Protein AF-A0A499RPI9-F1 (afdb_monomer)

Nearest PDB structures (foldseek):
  1h1a-assembly1_A  TM=2.898E-01  e=4.383E+00  Thermochaetoides thermophila
  2d98-assembly1_A  TM=2.505E-01  e=5.284E+00  Trichoderma reesei
  8b8e-assembly5_E  TM=1.479E-01  e=5.624E+00  Blastobotrys mokoenaii
  5gjr-assembly1_8  TM=1.994E-01  e=8.174E+00  Homo sapiens

Solvent-accessible surface area (backbone atoms only — not comparable to full-atom values): 10792 Å² total; per-residue (Å²): 114,68,66,66,52,50,56,51,50,52,55,51,51,51,54,51,50,52,51,51,54,53,53,50,48,42,49,51,18,49,50,50,48,53,52,59,55,64,77,48,91,78,56,76,52,94,56,90,78,50,59,40,40,52,46,48,65,74,66,37,67,65,41,51,78,49,75,50,78,53,93,93,43,31,33,35,33,42,36,45,42,81,92,52,51,41,68,68,52,48,59,65,55,38,50,49,55,42,72,52,31,45,38,40,31,34,39,62,48,77,40,79,92,76,73,42,78,42,77,39,37,31,44,29,41,48,51,61,75,92,46,32,68,61,29,51,50,41,50,75,58,38,46,30,41,36,34,28,29,75,37,80,92,75,73,41,78,40,74,66,28,41,35,34,30,48,82,79,36,52,72,50,69,59,76,85,78,82,74,95,76,75,85,80,80,85,82,86,132

Sequence (189 aa):
MRARRIENLEALQLKASEIAQITVKELEARHYLVWWLSSYDRNMKRGYNNETICLSTYQVNEFCFSYAITSEVEKFYLLIQPENWFLNDLTFESASIDEKGLVLNLAEVNDQLFKLYISRMQIRFNLDEIHAERLTHAKKYAKELVFIQYNPQKNQVMNVGVSINLENNTITRKSSNQTAKNKRLKGAF

pLDDT: mean 80.26, std 15.05, range [33.5, 94.88]

Secondary structure (DSSP, 8-state):
-HHHHHHHHHHHHHHHHHHHHHHHHHHHHHHHHHHHHHTS--EEE--SSSEEEEPPHHHHTTSEEEEEEETTEEEEEEE--GGGGGGGTS-EEEEEEETTEEEEEEPPEEETTTTEEE--EEEEEE--GGGHHHHHHHHHH--EEEEEEEETTTTEEEEEEEEEETTT-PEEE--SSS-TT-SSSSS--

Structure (mmCIF, N/CA/C/O backbone):
data_AF-A0A499RPI9-F1
#
_entry.id   AF-A0A499RPI9-F1
#
loop_
_atom_site.group_PDB
_atom_site.id
_atom_site.type_symbol
_atom_site.label_atom_id
_atom_site.label_alt_id
_atom_site.label_comp_id
_atom_site.label_asym_id
_atom_site.label_entity_id
_atom_site.label_seq_id
_atom_site.pdbx_PDB_ins_code
_atom_site.Cartn_x
_atom_site.Cartn_y
_atom_site.Cartn_z
_atom_site.occupancy
_atom_site.B_iso_or_equiv
_atom_site.auth_seq_id
_atom_site.auth_comp_id
_atom_site.auth_asym_id
_atom_site.auth_atom_id
_atom_site.pdbx_PDB_model_num
ATOM 1 N N . MET A 1 1 ? 31.004 14.779 -32.687 1.00 63.47 1 MET A N 1
ATOM 2 C CA . MET A 1 1 ? 29.620 14.401 -33.082 1.00 63.47 1 MET A CA 1
ATOM 3 C C . MET A 1 1 ? 29.271 12.946 -32.734 1.00 63.47 1 MET A C 1
ATOM 5 O O . MET A 1 1 ? 28.194 12.725 -32.201 1.00 63.47 1 MET A O 1
ATOM 9 N N . ARG A 1 2 ? 30.162 11.965 -32.976 1.00 74.75 2 ARG A N 1
ATOM 10 C CA . ARG A 1 2 ? 29.945 10.541 -32.631 1.00 74.75 2 ARG A CA 1
ATOM 11 C C . ARG A 1 2 ? 29.892 10.262 -31.118 1.00 74.75 2 ARG A C 1
ATOM 13 O O . ARG A 1 2 ? 28.967 9.594 -30.688 1.00 74.75 2 ARG A O 1
ATOM 20 N N . ALA A 1 3 ? 30.802 10.844 -30.330 1.00 77.62 3 ALA A N 1
ATOM 21 C CA . ALA A 1 3 ? 30.826 10.696 -28.865 1.00 77.62 3 ALA A CA 1
ATOM 22 C C . ALA A 1 3 ? 29.509 11.145 -28.201 1.00 77.62 3 ALA A C 1
ATOM 24 O O . ALA A 1 3 ? 28.853 10.354 -27.541 1.00 77.62 3 ALA A O 1
ATOM 25 N N . ARG A 1 4 ? 29.029 12.353 -28.530 1.00 79.31 4 ARG A N 1
ATOM 26 C CA . ARG A 1 4 ? 27.738 12.883 -28.049 1.00 79.31 4 ARG A CA 1
ATOM 27 C C . ARG A 1 4 ? 26.522 12.020 -28.429 1.00 79.31 4 ARG A C 1
ATOM 29 O O . ARG A 1 4 ? 25.529 12.005 -27.716 1.00 79.31 4 ARG A O 1
ATOM 36 N N . ARG A 1 5 ? 26.565 11.313 -29.569 1.00 83.12 5 ARG A N 1
ATOM 37 C CA . ARG A 1 5 ? 25.501 10.364 -29.949 1.00 83.12 5 ARG A CA 1
ATOM 38 C C . ARG A 1 5 ? 25.551 9.085 -29.113 1.00 83.12 5 ARG A C 1
ATOM 40 O O . ARG A 1 5 ? 24.493 8.569 -28.789 1.00 83.12 5 ARG A O 1
ATOM 47 N N . ILE A 1 6 ? 26.745 8.599 -28.775 1.00 88.75 6 ILE A N 1
ATOM 48 C CA . ILE A 1 6 ? 26.928 7.424 -27.911 1.00 88.75 6 ILE A CA 1
ATOM 49 C C . ILE A 1 6 ? 26.453 7.744 -26.490 1.00 88.75 6 ILE A C 1
ATOM 51 O O . ILE A 1 6 ? 25.606 7.024 -25.982 1.00 88.75 6 ILE A O 1
ATOM 55 N N . GLU A 1 7 ? 26.865 8.880 -25.921 1.00 88.00 7 GLU A N 1
ATOM 56 C CA . GLU A 1 7 ? 26.402 9.336 -24.598 1.00 88.00 7 GLU A CA 1
ATOM 57 C C . GLU A 1 7 ? 24.871 9.445 -24.524 1.00 88.00 7 GLU A C 1
ATOM 59 O O . GLU A 1 7 ? 24.247 9.006 -23.560 1.00 88.00 7 GLU A O 1
ATOM 64 N N . ASN A 1 8 ? 24.236 9.982 -25.572 1.00 90.12 8 ASN A N 1
ATOM 65 C CA . ASN A 1 8 ? 22.777 10.054 -25.638 1.00 90.12 8 ASN A CA 1
ATOM 66 C C . ASN A 1 8 ? 22.120 8.664 -25.700 1.00 90.12 8 ASN A C 1
ATOM 68 O O . ASN A 1 8 ? 21.062 8.469 -25.106 1.00 90.12 8 ASN A O 1
ATOM 72 N N . LEU A 1 9 ? 22.712 7.708 -26.423 1.00 90.06 9 LEU A N 1
ATOM 73 C CA . LEU A 1 9 ? 22.201 6.335 -26.495 1.00 90.06 9 LEU A CA 1
ATOM 74 C C . LEU A 1 9 ? 22.351 5.611 -25.153 1.00 90.06 9 LEU A C 1
ATOM 76 O O . LEU A 1 9 ? 21.411 4.949 -24.723 1.00 90.06 9 LEU A O 1
ATOM 80 N N . GLU A 1 10 ? 23.478 5.787 -24.468 1.00 90.50 10 GLU A N 1
ATOM 81 C CA . GLU A 1 10 ? 23.719 5.229 -23.133 1.00 90.50 10 GLU A CA 1
ATOM 82 C C . GLU A 1 10 ? 22.741 5.800 -22.099 1.00 90.50 10 GLU A C 1
ATOM 84 O O . GLU A 1 10 ? 22.155 5.051 -21.318 1.00 90.50 10 GLU A O 1
ATOM 89 N N . ALA A 1 11 ? 22.483 7.111 -22.136 1.00 90.19 11 ALA A N 1
ATOM 90 C CA . ALA A 1 11 ? 21.500 7.749 -21.261 1.00 90.19 11 ALA A CA 1
ATOM 91 C C . ALA A 1 11 ? 20.071 7.232 -21.510 1.00 90.19 11 ALA A C 1
ATOM 93 O O . ALA A 1 11 ? 19.318 6.994 -20.564 1.00 90.19 11 ALA A O 1
ATOM 94 N N . LEU A 1 12 ? 19.692 7.028 -22.777 1.00 88.31 12 LEU A N 1
ATOM 95 C CA . LEU A 1 12 ? 18.395 6.444 -23.131 1.00 88.31 12 LEU A CA 1
ATOM 96 C C . LEU A 1 12 ? 18.285 4.982 -22.687 1.00 88.31 12 LEU A C 1
ATOM 98 O O . LEU A 1 12 ? 17.239 4.587 -22.172 1.00 88.31 12 LEU A O 1
ATOM 102 N N . GLN A 1 13 ? 19.351 4.196 -22.845 1.00 88.94 13 GLN A N 1
ATOM 103 C CA . GLN A 1 13 ? 19.399 2.808 -22.388 1.00 88.94 13 GLN A CA 1
ATOM 104 C C . GLN A 1 13 ? 19.260 2.716 -20.867 1.00 88.94 13 GLN A C 1
ATOM 106 O O . GLN A 1 13 ? 18.488 1.893 -20.375 1.00 88.94 13 GLN A O 1
ATOM 111 N N . LEU A 1 14 ? 19.961 3.578 -20.125 1.00 88.62 14 LEU A N 1
ATOM 112 C CA . LEU A 1 14 ? 19.854 3.642 -18.670 1.00 88.62 14 LEU A CA 1
ATOM 113 C C . LEU A 1 14 ? 18.419 3.969 -18.245 1.00 88.62 14 LEU A C 1
ATOM 115 O O . LEU A 1 14 ? 17.838 3.240 -17.447 1.00 88.62 14 LEU A O 1
ATOM 119 N N . LYS A 1 15 ? 17.813 4.993 -18.856 1.00 87.56 15 LYS A N 1
ATOM 120 C CA . LYS A 1 15 ? 16.426 5.380 -18.573 1.00 87.56 15 LYS A CA 1
ATOM 121 C C . LYS A 1 15 ? 15.437 4.246 -18.861 1.00 87.56 15 LYS A C 1
ATOM 123 O O . LYS A 1 15 ? 14.533 4.006 -18.069 1.00 87.56 15 LYS A O 1
ATOM 128 N N . ALA A 1 16 ? 15.601 3.538 -19.978 1.00 84.88 16 ALA A N 1
ATOM 129 C CA . ALA A 1 16 ? 14.755 2.391 -20.309 1.00 84.88 16 ALA A CA 1
ATOM 130 C C . ALA A 1 16 ? 14.918 1.247 -19.293 1.00 84.88 16 ALA A C 1
ATOM 132 O O . ALA A 1 16 ? 13.928 0.641 -18.889 1.00 84.88 16 ALA A O 1
ATOM 133 N N . SER A 1 17 ? 16.150 0.983 -18.845 1.00 86.94 17 SER A N 1
ATOM 134 C CA . SER A 1 17 ? 16.424 -0.016 -17.808 1.00 86.94 17 SER A CA 1
ATOM 135 C C . SER A 1 17 ? 15.788 0.354 -16.467 1.00 86.94 17 SER A C 1
ATOM 137 O O . SER A 1 17 ? 15.254 -0.524 -15.795 1.00 86.94 17 SER A O 1
ATOM 139 N N . GLU A 1 18 ? 15.840 1.624 -16.065 1.00 87.56 18 GLU A N 1
ATOM 140 C CA . GLU A 1 18 ? 15.220 2.100 -14.822 1.00 87.56 18 GLU A CA 1
ATOM 141 C C . GLU A 1 18 ? 13.696 1.938 -14.862 1.00 87.56 18 GLU A C 1
ATOM 143 O O . GLU A 1 18 ? 13.114 1.400 -13.921 1.00 87.56 18 GLU A O 1
ATOM 148 N N . ILE A 1 19 ? 13.057 2.321 -15.975 1.00 84.81 19 ILE A N 1
ATOM 149 C CA . ILE A 1 19 ? 11.611 2.136 -16.169 1.00 84.81 19 ILE A CA 1
ATOM 150 C C . ILE A 1 19 ? 11.255 0.650 -16.081 1.00 84.81 19 ILE A C 1
ATOM 152 O O . ILE A 1 19 ? 10.377 0.281 -15.309 1.00 84.81 19 ILE A O 1
ATOM 156 N N . ALA A 1 20 ? 11.973 -0.214 -16.803 1.00 85.94 20 ALA A N 1
ATOM 157 C CA . ALA A 1 20 ? 11.713 -1.651 -16.785 1.00 85.94 20 ALA A CA 1
ATOM 158 C C . ALA A 1 20 ? 11.829 -2.250 -15.373 1.00 85.94 20 ALA A C 1
ATOM 160 O O . ALA A 1 20 ? 10.984 -3.048 -14.977 1.00 85.94 20 ALA A O 1
ATOM 161 N N . GLN A 1 21 ? 12.841 -1.850 -14.596 1.00 87.50 21 GLN A N 1
ATOM 162 C CA . GLN A 1 21 ? 13.017 -2.320 -13.217 1.00 87.50 21 GLN A CA 1
ATOM 163 C C . GLN A 1 21 ? 11.862 -1.897 -12.306 1.00 87.50 21 GLN A C 1
ATOM 165 O O . GLN A 1 21 ? 11.390 -2.705 -11.507 1.00 87.50 21 GLN A O 1
ATOM 170 N N . ILE A 1 22 ? 11.391 -0.653 -12.434 1.00 84.50 22 ILE A N 1
ATOM 171 C CA . ILE A 1 22 ? 10.239 -0.158 -11.672 1.00 84.50 22 ILE A CA 1
ATOM 172 C C . ILE A 1 22 ? 8.987 -0.955 -12.048 1.00 84.50 22 ILE A C 1
ATOM 174 O O . ILE A 1 22 ? 8.325 -1.491 -11.162 1.00 84.50 22 ILE A O 1
ATOM 178 N N . THR A 1 23 ? 8.707 -1.104 -13.345 1.00 84.75 23 THR A N 1
ATOM 179 C CA . THR A 1 23 ? 7.524 -1.824 -13.835 1.00 84.75 23 THR A CA 1
ATOM 180 C C . THR A 1 23 ? 7.526 -3.287 -13.388 1.00 84.75 23 THR A C 1
ATOM 182 O O . THR A 1 23 ? 6.502 -3.785 -12.927 1.00 84.75 23 THR A O 1
ATOM 185 N N . VAL A 1 24 ? 8.669 -3.982 -13.457 1.00 87.88 24 VAL A N 1
ATOM 186 C CA . VAL A 1 24 ? 8.790 -5.369 -12.965 1.00 87.88 24 VAL A CA 1
ATOM 187 C C . VAL A 1 24 ? 8.473 -5.448 -11.475 1.00 87.88 24 VAL A C 1
ATOM 189 O O . VAL A 1 24 ? 7.680 -6.292 -11.070 1.00 87.88 24 VAL A O 1
ATOM 192 N N . LYS A 1 25 ? 9.017 -4.534 -10.669 1.00 86.81 25 LYS A N 1
ATOM 193 C CA . LYS A 1 25 ? 8.777 -4.510 -9.224 1.00 86.81 25 LYS A CA 1
ATOM 194 C C . LYS A 1 25 ? 7.299 -4.276 -8.878 1.00 86.81 25 LYS A C 1
ATOM 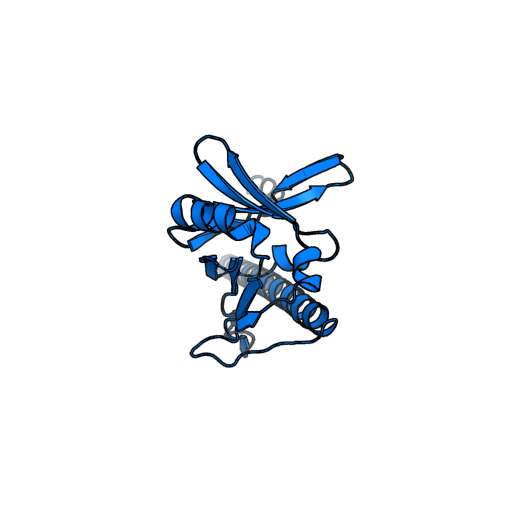196 O O . LYS A 1 25 ? 6.755 -4.931 -7.991 1.00 86.81 25 LYS A O 1
ATOM 201 N N . GLU A 1 26 ? 6.630 -3.373 -9.593 1.00 86.06 26 GLU A N 1
ATOM 202 C CA . GLU A 1 26 ? 5.190 -3.138 -9.421 1.00 86.06 26 GLU A CA 1
ATOM 203 C C . GLU A 1 26 ? 4.350 -4.359 -9.816 1.00 86.06 26 GLU A C 1
ATOM 205 O O . GLU A 1 26 ? 3.369 -4.688 -9.141 1.00 86.06 26 GLU A O 1
ATOM 210 N N . LEU A 1 27 ? 4.735 -5.047 -10.893 1.00 88.44 27 LEU A N 1
ATOM 211 C CA . LEU A 1 27 ? 4.080 -6.271 -11.351 1.00 88.44 27 LEU A CA 1
ATOM 212 C C . LEU A 1 27 ? 4.248 -7.422 -10.360 1.00 88.44 27 LEU A C 1
ATOM 214 O O . LEU A 1 27 ? 3.268 -8.104 -10.062 1.00 88.44 27 LEU A O 1
ATOM 218 N N . GLU A 1 28 ? 5.452 -7.619 -9.824 1.00 90.62 28 GLU A N 1
ATOM 219 C CA . GLU A 1 28 ? 5.726 -8.621 -8.791 1.00 90.62 28 GLU A CA 1
ATOM 220 C C . GLU A 1 28 ? 4.860 -8.376 -7.554 1.00 90.62 28 GLU A C 1
ATOM 222 O O . GLU A 1 28 ? 4.136 -9.273 -7.120 1.00 90.62 28 GLU A O 1
ATOM 227 N N . ALA A 1 29 ? 4.841 -7.145 -7.035 1.00 89.69 29 ALA A N 1
ATOM 228 C CA . ALA A 1 29 ? 4.029 -6.795 -5.871 1.00 89.69 29 ALA A CA 1
ATOM 229 C C . ALA A 1 29 ? 2.531 -7.063 -6.100 1.00 89.69 29 ALA A C 1
ATOM 231 O O . ALA A 1 29 ? 1.843 -7.597 -5.226 1.00 89.69 29 ALA A O 1
ATOM 232 N N . ARG A 1 30 ? 2.015 -6.750 -7.297 1.00 88.56 30 ARG A N 1
ATOM 233 C CA . ARG A 1 30 ? 0.621 -7.049 -7.669 1.00 88.56 30 ARG A CA 1
ATOM 234 C C . ARG A 1 30 ? 0.354 -8.539 -7.829 1.00 88.56 30 ARG A C 1
ATOM 236 O O . ARG A 1 30 ? -0.721 -8.993 -7.446 1.00 88.56 30 ARG A O 1
ATOM 243 N N . HIS A 1 31 ? 1.297 -9.300 -8.374 1.00 89.06 31 HIS A N 1
ATOM 244 C CA . HIS A 1 31 ? 1.178 -10.751 -8.470 1.00 89.06 31 HIS A CA 1
ATOM 245 C C . HIS A 1 31 ? 1.042 -11.379 -7.078 1.00 89.06 31 HIS A C 1
ATOM 247 O O . HIS A 1 31 ? 0.107 -12.147 -6.845 1.00 89.06 31 HIS A O 1
ATOM 253 N N . TYR A 1 32 ? 1.901 -10.983 -6.134 1.00 90.31 32 TYR A N 1
ATOM 254 C CA . TYR A 1 32 ? 1.812 -11.433 -4.744 1.00 90.31 32 TYR A CA 1
ATOM 255 C C . TYR A 1 32 ? 0.518 -10.991 -4.066 1.00 90.31 32 TYR A C 1
ATOM 257 O O . TYR A 1 32 ? -0.096 -11.803 -3.381 1.00 90.31 32 TYR A O 1
ATOM 265 N N . LEU A 1 33 ? 0.047 -9.764 -4.312 1.00 88.31 33 LEU A N 1
ATOM 266 C CA . LEU A 1 33 ? -1.257 -9.313 -3.821 1.00 88.31 33 LEU A CA 1
ATOM 267 C C . LEU A 1 33 ? -2.389 -10.221 -4.316 1.00 88.31 33 LEU A C 1
ATOM 269 O O . LEU A 1 33 ? -3.227 -10.632 -3.522 1.00 88.31 33 LEU A O 1
ATOM 273 N N . VAL A 1 34 ? -2.433 -10.549 -5.611 1.00 84.25 34 VAL A N 1
ATOM 274 C CA . VAL A 1 34 ? -3.471 -11.432 -6.170 1.00 84.25 34 VAL A CA 1
ATOM 275 C C . VAL A 1 34 ? -3.381 -12.833 -5.571 1.00 84.25 34 VAL A C 1
ATOM 277 O O . VAL A 1 34 ? -4.412 -13.420 -5.242 1.00 84.25 34 VAL A O 1
ATOM 280 N N . TRP A 1 35 ? -2.167 -13.360 -5.407 1.00 84.25 35 TRP A N 1
ATOM 281 C CA . TRP A 1 35 ? -1.946 -14.665 -4.793 1.00 84.25 35 TRP A CA 1
ATOM 282 C C . TRP A 1 35 ? -2.383 -14.685 -3.323 1.00 84.25 35 TRP A C 1
ATOM 284 O O . TRP A 1 35 ? -3.164 -15.554 -2.937 1.00 84.25 35 TRP A O 1
ATOM 294 N N . TRP A 1 36 ? -1.996 -13.681 -2.537 1.00 85.56 36 TRP A N 1
ATOM 295 C CA . TRP A 1 36 ? -2.444 -13.506 -1.154 1.00 85.56 36 TRP A CA 1
ATOM 296 C C . TRP A 1 36 ? -3.965 -13.341 -1.074 1.00 85.56 36 TRP A C 1
ATOM 298 O O . TRP A 1 36 ? -4.629 -14.023 -0.312 1.00 85.56 36 TRP A O 1
ATOM 308 N N . LEU A 1 37 ? -4.590 -12.537 -1.934 1.00 80.44 37 LEU A N 1
ATOM 309 C CA . LEU A 1 37 ? -6.055 -12.441 -1.975 1.00 80.44 37 LEU A CA 1
ATOM 310 C C . LEU A 1 37 ? -6.733 -13.758 -2.375 1.00 80.44 37 LEU A C 1
ATOM 312 O O . LEU A 1 37 ? -7.897 -13.976 -2.043 1.00 80.44 37 LEU A O 1
ATOM 316 N N . SER A 1 38 ? -6.033 -14.630 -3.103 1.00 74.69 38 SER A N 1
ATOM 317 C CA . SER A 1 38 ? -6.549 -15.934 -3.514 1.00 74.69 38 SER A CA 1
ATOM 318 C C . SER A 1 38 ? -6.495 -17.002 -2.427 1.00 74.69 38 SER A C 1
ATOM 320 O O . SER A 1 38 ? -7.207 -17.994 -2.565 1.00 74.69 38 SER A O 1
ATOM 322 N N . SER A 1 39 ? -5.725 -16.797 -1.353 1.00 67.62 39 SER A N 1
ATOM 323 C CA . SER A 1 39 ? -5.665 -17.723 -0.216 1.00 67.62 39 SER A CA 1
ATOM 324 C C . SER A 1 39 ? -6.817 -17.562 0.786 1.00 67.62 39 SER A C 1
ATOM 326 O O . SER A 1 39 ? -6.851 -18.287 1.775 1.00 67.62 39 SER A O 1
ATOM 328 N N . TYR A 1 40 ? -7.779 -16.665 0.529 1.00 65.81 40 TYR A N 1
ATOM 329 C CA . TYR A 1 40 ? -8.961 -16.444 1.373 1.00 65.81 40 TYR A CA 1
ATOM 330 C C . TYR A 1 40 ? -10.249 -16.409 0.542 1.00 65.81 40 TYR A C 1
ATOM 332 O O . TYR A 1 40 ? -10.224 -16.131 -0.661 1.00 65.81 40 TYR A O 1
ATOM 340 N N . ASP A 1 41 ? -11.390 -16.616 1.204 1.00 59.81 41 ASP A N 1
ATOM 341 C CA . ASP A 1 41 ? -12.705 -16.408 0.596 1.00 59.81 41 ASP A CA 1
ATOM 342 C C . ASP A 1 41 ? -12.894 -14.933 0.216 1.00 59.81 41 ASP A C 1
ATOM 344 O O . ASP A 1 41 ? -12.803 -14.023 1.045 1.00 59.81 41 ASP A O 1
ATOM 348 N N . ARG A 1 42 ? -13.148 -14.681 -1.073 1.00 55.97 42 ARG A N 1
ATOM 349 C CA . ARG A 1 42 ? -13.213 -13.324 -1.629 1.00 55.97 42 ARG A CA 1
ATOM 350 C C . ARG A 1 42 ? -14.643 -12.800 -1.619 1.00 55.97 42 ARG A C 1
ATOM 352 O O . ARG A 1 42 ? -15.511 -13.350 -2.287 1.00 55.97 42 ARG A O 1
ATOM 359 N N . ASN A 1 43 ? -14.852 -11.650 -0.983 1.00 56.53 43 ASN A N 1
ATOM 360 C CA . ASN A 1 43 ? -16.063 -10.847 -1.151 1.00 56.53 43 ASN A CA 1
ATOM 361 C C . ASN A 1 43 ? -15.767 -9.638 -2.048 1.00 56.53 43 ASN A C 1
ATOM 363 O O . ASN A 1 43 ? -15.459 -8.547 -1.567 1.00 56.53 43 ASN A O 1
ATOM 367 N N . MET A 1 44 ? -15.864 -9.825 -3.366 1.00 58.56 44 MET A N 1
ATOM 368 C CA . MET A 1 44 ? -15.800 -8.715 -4.322 1.00 58.56 44 MET A CA 1
ATOM 369 C C . MET A 1 44 ? -17.175 -8.053 -4.424 1.00 58.56 44 MET A C 1
ATOM 371 O O . MET A 1 44 ? -18.147 -8.685 -4.840 1.00 58.56 44 MET A O 1
ATOM 375 N N . LYS A 1 45 ? -17.274 -6.769 -4.067 1.00 57.12 45 LYS A N 1
ATOM 376 C CA . LYS A 1 45 ? -18.483 -5.974 -4.320 1.00 57.12 45 LYS A CA 1
ATOM 377 C C . LYS A 1 45 ? -18.262 -5.122 -5.564 1.00 57.12 45 LYS A C 1
ATOM 379 O O . LYS A 1 45 ? -17.382 -4.268 -5.579 1.00 57.12 45 LYS A O 1
ATOM 384 N N . ARG A 1 46 ? -19.078 -5.329 -6.602 1.00 52.84 46 ARG A N 1
ATOM 385 C CA . ARG A 1 46 ? -19.140 -4.409 -7.749 1.00 52.84 46 ARG A CA 1
ATOM 386 C C . ARG A 1 46 ? -19.777 -3.094 -7.291 1.00 52.84 46 ARG A C 1
ATOM 388 O O . ARG A 1 46 ? -20.974 -3.057 -7.020 1.00 52.84 46 ARG A O 1
ATOM 395 N N . GLY A 1 47 ? -18.974 -2.041 -7.193 1.00 45.62 47 GLY A N 1
ATOM 396 C CA . GLY A 1 47 ? -19.403 -0.661 -6.958 1.00 45.62 47 GLY A CA 1
ATOM 397 C C . GLY A 1 47 ? -18.856 0.260 -8.050 1.00 45.62 47 GLY A C 1
ATOM 398 O O . GLY A 1 47 ? -17.889 -0.090 -8.720 1.00 45.62 47 GLY A O 1
ATOM 399 N N . TYR A 1 48 ? -19.517 1.398 -8.278 1.00 40.41 48 TYR A N 1
ATOM 400 C CA . TYR A 1 48 ? -19.163 2.365 -9.323 1.00 40.41 48 TYR A CA 1
ATOM 401 C C . TYR A 1 48 ? -17.720 2.888 -9.148 1.00 40.41 48 TYR A C 1
ATOM 403 O O . TYR A 1 48 ? -17.431 3.546 -8.154 1.00 40.41 48 TYR A O 1
ATOM 411 N N . ASN A 1 49 ? -16.876 2.631 -10.157 1.00 50.94 49 ASN A N 1
ATOM 412 C CA . ASN A 1 49 ? -15.428 2.886 -10.252 1.00 50.94 49 ASN A CA 1
ATOM 413 C C . ASN A 1 49 ? -14.524 2.157 -9.236 1.00 50.94 49 ASN A C 1
ATOM 415 O O . ASN A 1 49 ? -14.736 2.215 -8.032 1.00 50.94 49 ASN A O 1
ATOM 419 N N . ASN A 1 50 ? -13.462 1.551 -9.794 1.00 59.34 50 ASN A N 1
ATOM 420 C CA . ASN A 1 50 ? -12.443 0.679 -9.192 1.00 59.34 50 ASN A CA 1
ATOM 421 C C . ASN A 1 50 ? -13.006 -0.544 -8.452 1.00 59.34 50 ASN A C 1
ATOM 423 O O . ASN A 1 50 ? -13.946 -0.461 -7.672 1.00 59.34 50 ASN A O 1
ATOM 427 N N . GLU A 1 51 ? -12.418 -1.718 -8.678 1.00 72.19 51 GLU A N 1
ATOM 428 C CA . GLU A 1 51 ? -12.788 -2.898 -7.897 1.00 72.19 51 GLU A CA 1
ATOM 429 C C . GLU A 1 51 ? -12.387 -2.679 -6.431 1.00 72.19 51 GLU A C 1
ATOM 431 O O . GLU A 1 51 ? -11.203 -2.509 -6.122 1.00 72.19 51 GLU A O 1
ATOM 436 N N . THR A 1 52 ? -13.376 -2.660 -5.531 1.00 80.50 52 THR A N 1
ATOM 437 C CA . THR A 1 52 ? -13.145 -2.603 -4.085 1.00 80.50 52 THR A CA 1
ATOM 438 C C . THR A 1 52 ? -13.098 -4.009 -3.510 1.00 80.50 52 THR A C 1
ATOM 440 O O . THR A 1 52 ? -14.071 -4.768 -3.561 1.00 80.50 52 THR A O 1
ATOM 443 N N . ILE A 1 53 ? -11.964 -4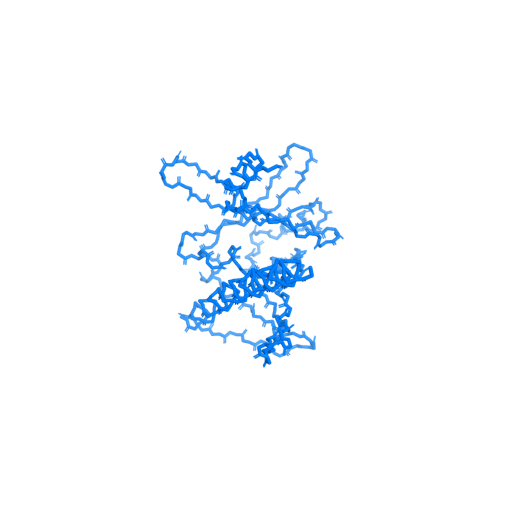.329 -2.902 1.00 84.50 53 ILE A N 1
ATOM 444 C CA . ILE A 1 53 ? -11.704 -5.581 -2.209 1.00 84.50 53 ILE A CA 1
ATOM 445 C C . ILE A 1 53 ? -11.800 -5.318 -0.712 1.00 84.50 53 ILE A C 1
ATOM 447 O O . ILE A 1 53 ? -10.959 -4.642 -0.120 1.00 84.50 53 ILE A O 1
ATOM 451 N N . CYS A 1 54 ? -12.855 -5.847 -0.104 1.00 86.06 54 CYS A N 1
ATOM 452 C CA . CYS A 1 54 ? -13.044 -5.815 1.338 1.00 86.06 54 CYS A CA 1
ATOM 453 C C . CYS A 1 54 ? -12.350 -7.020 1.962 1.00 86.06 54 CYS A C 1
ATOM 455 O O . CYS A 1 54 ? -12.742 -8.156 1.695 1.00 86.06 54 CYS A O 1
ATOM 457 N N . LEU A 1 55 ? -11.362 -6.764 2.812 1.00 86.31 55 LEU A N 1
ATOM 458 C CA . LEU A 1 55 ? -10.710 -7.810 3.583 1.00 86.31 55 LEU A CA 1
ATOM 459 C C . LEU A 1 55 ? -11.674 -8.357 4.642 1.00 86.31 55 LEU A C 1
ATOM 461 O O . LEU A 1 55 ? -12.456 -7.611 5.245 1.00 86.31 55 LEU A O 1
ATOM 465 N N . SER A 1 56 ? -11.625 -9.671 4.836 1.00 82.69 56 SER A N 1
ATOM 466 C CA . SER A 1 56 ? -12.295 -10.367 5.935 1.00 82.69 56 SER A CA 1
ATOM 467 C C . SER A 1 56 ? -11.594 -10.087 7.266 1.00 82.69 56 SER A C 1
ATOM 469 O O . SER A 1 56 ? -10.416 -9.734 7.286 1.00 82.69 56 SER A O 1
ATOM 471 N N . THR A 1 57 ? -12.282 -10.308 8.388 1.00 82.69 57 THR A N 1
ATOM 472 C CA . THR A 1 57 ? -11.696 -10.158 9.732 1.00 82.69 57 THR A CA 1
ATOM 473 C C . THR A 1 57 ? -10.408 -10.974 9.892 1.00 82.69 57 THR A C 1
ATOM 475 O O . THR A 1 57 ? -9.434 -10.482 10.448 1.00 82.69 57 THR A O 1
ATOM 478 N N . TYR A 1 58 ? -10.351 -12.191 9.335 1.00 83.06 58 TYR A N 1
ATOM 479 C CA . TYR A 1 58 ? -9.152 -13.031 9.402 1.00 83.06 58 TYR A CA 1
ATOM 480 C C . TYR A 1 58 ? -7.956 -12.412 8.661 1.00 83.06 58 TYR A C 1
ATOM 482 O O . TYR A 1 58 ? -6.865 -12.359 9.216 1.00 83.06 58 TYR A O 1
ATOM 490 N N . GLN A 1 59 ? -8.173 -11.862 7.463 1.00 84.75 59 GLN A N 1
ATOM 491 C CA . GLN A 1 59 ? -7.127 -11.155 6.710 1.00 84.75 59 GLN A CA 1
ATOM 492 C C . GLN A 1 59 ? -6.674 -9.875 7.412 1.00 84.75 59 GLN A C 1
ATOM 494 O O . GLN A 1 59 ? -5.496 -9.539 7.394 1.00 84.75 59 GLN A O 1
ATOM 499 N N . VAL A 1 60 ? -7.607 -9.144 8.027 1.00 85.69 60 VAL A N 1
ATOM 500 C CA . VAL A 1 60 ? -7.294 -7.916 8.767 1.00 85.69 60 VAL A CA 1
ATOM 501 C C . VAL A 1 60 ? -6.462 -8.220 10.013 1.00 85.69 60 VAL A C 1
ATOM 503 O O . VAL A 1 60 ? -5.566 -7.443 10.322 1.00 85.69 60 VAL A O 1
ATOM 506 N N . ASN A 1 61 ? -6.683 -9.362 10.671 1.00 83.31 61 ASN A N 1
ATOM 507 C CA . ASN A 1 61 ? -5.923 -9.789 11.852 1.00 83.31 61 ASN A CA 1
ATOM 508 C C . ASN A 1 61 ? -4.441 -10.097 11.571 1.00 83.31 61 ASN A C 1
ATOM 510 O O . ASN A 1 61 ? -3.646 -10.157 12.508 1.00 83.31 61 ASN A O 1
ATOM 514 N N . GLU A 1 62 ? -4.043 -10.257 10.307 1.00 82.44 62 GLU A N 1
ATOM 515 C CA . GLU A 1 62 ? -2.624 -10.321 9.921 1.00 82.44 62 GLU A CA 1
ATOM 516 C C . GLU A 1 62 ? -1.930 -8.955 9.998 1.00 82.44 62 GLU A C 1
ATOM 518 O O . GLU A 1 62 ? -0.707 -8.862 9.899 1.00 82.44 62 GLU A O 1
ATOM 523 N N . PHE A 1 63 ? -2.692 -7.882 10.202 1.00 85.00 63 PHE A N 1
ATOM 524 C CA . PHE A 1 63 ? -2.19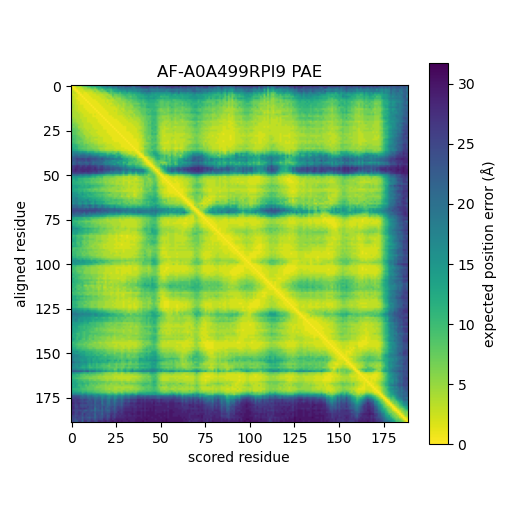5 -6.523 10.330 1.00 85.00 63 PHE A CA 1
ATOM 525 C C . PHE A 1 63 ? -2.475 -5.989 11.728 1.00 85.00 63 PHE A C 1
ATOM 527 O O . PHE A 1 63 ? -3.552 -6.171 12.291 1.00 85.00 63 PHE A O 1
ATOM 534 N N . CYS A 1 64 ? -1.512 -5.250 12.274 1.00 83.12 64 CYS A N 1
ATOM 535 C CA . CYS A 1 64 ? -1.744 -4.476 13.488 1.00 83.12 64 CYS A CA 1
ATOM 536 C C . CYS A 1 64 ? -1.908 -3.004 13.127 1.00 83.12 64 CYS A C 1
ATOM 538 O O . CYS A 1 64 ? -1.096 -2.433 12.396 1.00 83.12 64 CYS A O 1
ATOM 540 N N . PHE A 1 65 ? -2.928 -2.378 13.701 1.00 84.12 65 PHE A N 1
ATOM 541 C CA . PHE A 1 65 ? -3.191 -0.957 13.544 1.00 84.12 65 PHE A CA 1
ATOM 542 C C . PHE A 1 65 ? -2.856 -0.242 14.840 1.00 84.12 65 PHE A C 1
ATOM 544 O O . PHE A 1 65 ? -3.237 -0.677 15.928 1.00 84.12 65 PHE A O 1
ATOM 551 N N . SER A 1 66 ? -2.148 0.872 14.729 1.00 83.56 66 SER A N 1
ATOM 552 C CA . SER A 1 66 ? -1.899 1.751 15.862 1.00 83.56 66 SER A CA 1
ATOM 553 C C . SER A 1 66 ? -2.171 3.182 15.458 1.00 83.56 66 SER A C 1
ATOM 555 O O . SER A 1 66 ? -1.982 3.573 14.313 1.00 83.56 66 SER A O 1
ATOM 557 N N . TYR A 1 67 ? -2.628 3.975 16.406 1.00 80.56 67 TYR A N 1
ATOM 558 C CA . TYR A 1 67 ? -2.854 5.388 16.203 1.00 80.56 67 TYR A CA 1
ATOM 559 C C . TYR A 1 67 ? -2.215 6.115 17.376 1.00 80.56 67 TYR A C 1
ATOM 561 O O . TYR A 1 67 ? -2.512 5.812 18.533 1.00 80.56 67 TYR A O 1
ATOM 569 N N . ALA A 1 68 ? -1.274 7.006 17.071 1.00 79.12 68 ALA A N 1
ATOM 570 C CA . ALA A 1 68 ? -0.493 7.694 18.085 1.00 79.12 68 ALA A CA 1
ATOM 571 C C . ALA A 1 68 ? -0.155 9.124 17.662 1.00 79.12 68 ALA A C 1
ATOM 573 O O . ALA A 1 68 ? 0.112 9.421 16.493 1.00 79.12 68 ALA A O 1
ATOM 574 N N . ILE A 1 69 ? -0.114 10.001 18.660 1.00 73.69 69 ILE A N 1
ATOM 575 C CA . ILE A 1 69 ? 0.375 11.368 18.519 1.00 73.69 69 ILE A CA 1
ATOM 576 C C . ILE A 1 69 ? 1.893 11.306 18.655 1.00 73.69 69 ILE A C 1
ATOM 578 O O . ILE A 1 69 ? 2.416 10.949 19.710 1.00 73.69 69 ILE A O 1
ATOM 582 N N . THR A 1 70 ? 2.611 11.611 17.578 1.00 68.56 70 THR A N 1
ATOM 583 C CA . THR A 1 70 ? 4.079 11.549 17.559 1.00 68.56 70 THR A CA 1
ATOM 584 C C . THR A 1 70 ? 4.616 12.862 17.016 1.00 68.56 70 THR A C 1
ATOM 586 O O . THR A 1 70 ? 4.365 13.194 15.862 1.00 68.56 70 THR A O 1
ATOM 589 N N . SER A 1 71 ? 5.363 13.604 17.841 1.00 62.53 71 SER A N 1
ATOM 590 C CA . SER A 1 71 ? 5.952 14.896 17.450 1.00 62.53 71 SER A CA 1
ATOM 591 C C . SER A 1 71 ? 4.910 15.896 16.927 1.00 62.53 71 SER A C 1
ATOM 593 O O . SER A 1 71 ? 5.083 16.445 15.846 1.00 62.53 71 SER A O 1
ATOM 595 N N . GLU A 1 72 ? 3.806 16.072 17.664 1.00 73.38 72 GLU A N 1
ATOM 596 C CA . GLU A 1 72 ? 2.684 16.985 17.340 1.00 73.38 72 GLU A CA 1
ATOM 597 C C . GLU A 1 72 ? 1.887 16.637 16.070 1.00 73.38 72 GLU A C 1
ATOM 599 O O . GLU A 1 72 ? 0.850 17.240 15.804 1.00 73.38 72 GLU A O 1
ATOM 604 N N . VAL A 1 73 ? 2.315 15.622 15.316 1.00 75.00 73 VAL A N 1
ATOM 605 C CA . VAL A 1 73 ? 1.593 15.099 14.159 1.00 75.00 73 VAL A CA 1
ATOM 606 C C . VAL A 1 73 ? 0.925 13.793 14.544 1.00 75.00 73 VAL A C 1
ATOM 608 O O . VAL A 1 73 ? 1.542 12.864 15.076 1.00 75.00 73 VAL A O 1
ATOM 611 N N . GLU A 1 74 ? -0.360 13.704 14.252 1.00 84.94 74 GLU A N 1
ATOM 612 C CA . GLU A 1 74 ? -1.102 12.486 14.490 1.00 84.94 74 GLU A CA 1
ATOM 613 C C . GLU A 1 74 ? -0.950 11.515 13.334 1.00 84.94 74 GLU A C 1
ATOM 615 O O . GLU A 1 74 ? -1.200 11.849 12.168 1.00 84.94 74 GLU A O 1
ATOM 620 N N . LYS A 1 75 ? -0.534 10.298 13.673 1.00 89.44 75 LYS A N 1
ATOM 621 C CA . LYS A 1 75 ? -0.162 9.286 12.697 1.00 89.44 75 LYS A CA 1
ATOM 622 C C . LYS A 1 75 ? -0.983 8.034 12.907 1.00 89.44 75 LYS A C 1
ATOM 624 O O . LYS A 1 75 ? -1.148 7.554 14.032 1.00 89.44 75 LYS A O 1
ATOM 629 N N . PHE A 1 76 ? -1.472 7.502 11.800 1.00 91.19 76 PHE A N 1
ATOM 630 C CA . PHE A 1 76 ? -2.064 6.182 11.741 1.00 91.19 76 PHE A CA 1
ATOM 631 C C . PHE A 1 76 ? -1.010 5.216 11.212 1.00 91.19 76 PHE A C 1
ATOM 633 O O . PHE A 1 76 ? -0.400 5.446 10.172 1.00 91.19 76 PHE A O 1
ATOM 640 N N . TYR A 1 77 ? -0.759 4.153 11.952 1.00 91.38 77 TYR A N 1
ATOM 641 C CA . TYR A 1 77 ? 0.280 3.184 11.669 1.00 91.38 77 TYR A CA 1
ATOM 642 C C . TYR A 1 77 ? -0.348 1.880 11.211 1.00 91.38 77 TYR A C 1
ATOM 644 O O . TYR A 1 77 ? -1.213 1.325 11.892 1.00 91.38 77 TYR A O 1
ATOM 652 N N . LEU A 1 78 ? 0.144 1.383 10.082 1.00 91.25 78 LEU A N 1
ATOM 653 C CA . LEU A 1 78 ? -0.153 0.053 9.577 1.00 91.25 78 LEU A CA 1
ATOM 654 C C . LEU A 1 78 ? 1.097 -0.814 9.732 1.00 91.25 78 LEU A C 1
ATOM 656 O O . LEU A 1 78 ? 2.121 -0.550 9.096 1.00 91.25 78 LEU A O 1
ATOM 660 N N . LEU A 1 79 ? 1.022 -1.830 10.592 1.00 89.81 79 LEU A N 1
ATOM 661 C CA . LEU A 1 79 ? 2.076 -2.825 10.740 1.00 89.81 79 LEU A CA 1
ATOM 662 C C . LEU A 1 79 ? 1.964 -3.871 9.638 1.00 89.81 79 LEU A C 1
ATOM 664 O O . LEU A 1 79 ? 1.024 -4.661 9.613 1.00 89.81 79 LEU A O 1
ATOM 668 N N . ILE A 1 80 ? 2.965 -3.884 8.768 1.00 87.38 80 ILE A N 1
ATOM 669 C CA . ILE A 1 80 ? 3.151 -4.883 7.727 1.00 87.38 80 ILE A CA 1
ATOM 670 C C . ILE A 1 80 ? 3.999 -6.012 8.308 1.00 87.38 80 ILE A C 1
ATOM 672 O O . ILE A 1 80 ? 5.138 -5.791 8.729 1.00 87.38 80 ILE A O 1
ATOM 676 N N . GLN A 1 81 ? 3.442 -7.219 8.354 1.00 83.50 81 GLN A N 1
ATOM 677 C CA . GLN A 1 81 ? 4.204 -8.413 8.710 1.00 83.50 81 GLN A CA 1
ATOM 678 C C . GLN A 1 81 ? 5.199 -8.772 7.590 1.00 83.50 81 GLN A C 1
A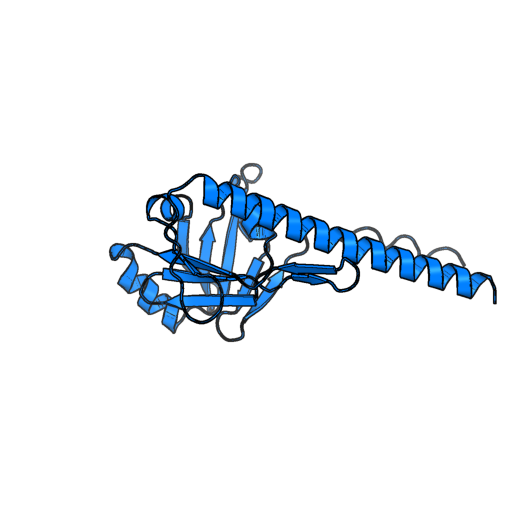TOM 680 O O . GLN A 1 81 ? 4.938 -8.453 6.426 1.00 83.50 81 GLN A O 1
ATOM 685 N N . PRO A 1 82 ? 6.343 -9.411 7.899 1.00 81.00 82 PRO A N 1
ATOM 686 C CA . PRO A 1 82 ? 7.324 -9.826 6.891 1.00 81.00 82 PRO A CA 1
ATOM 687 C C . PRO A 1 82 ? 6.749 -10.640 5.727 1.00 81.00 82 PRO A C 1
ATOM 689 O O . PRO A 1 82 ? 7.193 -10.491 4.591 1.00 81.00 82 PRO A O 1
ATOM 692 N N . GLU A 1 83 ? 5.740 -11.456 5.995 1.00 82.75 83 GLU A N 1
ATOM 693 C CA . GLU A 1 83 ? 5.029 -12.298 5.035 1.00 82.75 83 GLU A CA 1
ATOM 694 C C . GLU A 1 83 ? 4.245 -11.457 4.013 1.00 82.75 83 GLU A C 1
ATOM 696 O O . GLU A 1 83 ? 4.102 -11.847 2.856 1.00 82.75 83 GLU A O 1
ATOM 701 N N . ASN A 1 84 ? 3.841 -10.248 4.411 1.00 86.00 84 ASN A N 1
ATOM 702 C CA . ASN A 1 84 ? 3.047 -9.305 3.626 1.00 86.00 84 ASN A CA 1
ATOM 703 C C . ASN A 1 84 ? 3.902 -8.167 3.030 1.00 86.00 84 ASN A C 1
ATOM 705 O O . ASN A 1 84 ? 3.403 -7.074 2.754 1.00 86.00 84 ASN A O 1
ATOM 709 N N . TRP A 1 85 ? 5.202 -8.415 2.811 1.00 83.88 85 TRP A N 1
ATOM 710 C CA . TRP A 1 85 ? 6.182 -7.429 2.328 1.00 83.88 85 TRP A CA 1
ATOM 711 C C . TRP A 1 85 ? 5.765 -6.711 1.038 1.00 83.88 85 TRP A C 1
ATOM 713 O O . TRP A 1 85 ? 6.111 -5.542 0.857 1.00 83.88 85 TRP A O 1
ATOM 723 N N . PHE A 1 86 ? 5.010 -7.383 0.162 1.00 87.38 86 PHE A N 1
ATOM 724 C CA . PHE A 1 86 ? 4.586 -6.858 -1.138 1.00 87.38 86 PHE A CA 1
ATOM 72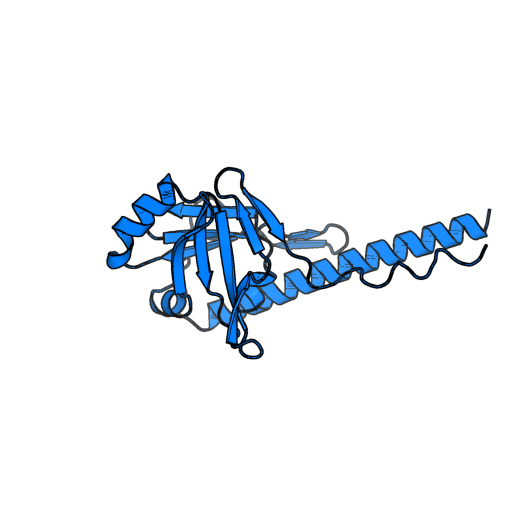5 C C . PHE A 1 86 ? 3.764 -5.566 -1.012 1.00 87.38 86 PHE A C 1
ATOM 727 O O . PHE A 1 86 ? 3.810 -4.727 -1.911 1.00 87.38 86 PHE A O 1
ATOM 734 N N . LEU A 1 87 ? 3.079 -5.340 0.118 1.00 88.06 87 LEU A N 1
ATOM 735 C CA . LEU A 1 87 ? 2.353 -4.092 0.397 1.00 88.06 87 LEU A CA 1
ATOM 736 C C . LEU A 1 87 ? 3.259 -2.856 0.403 1.00 88.06 87 LEU A C 1
ATOM 738 O O . LEU A 1 87 ? 2.791 -1.769 0.074 1.00 88.06 87 LEU A O 1
ATOM 742 N N . ASN A 1 88 ? 4.542 -3.007 0.739 1.00 84.44 88 ASN A N 1
ATOM 743 C CA . ASN A 1 88 ? 5.503 -1.900 0.718 1.00 84.44 88 ASN A CA 1
ATOM 744 C C . ASN A 1 88 ? 5.867 -1.469 -0.710 1.00 84.44 88 ASN A C 1
ATOM 746 O O . ASN A 1 88 ? 6.261 -0.323 -0.933 1.00 84.44 88 ASN A O 1
ATOM 750 N N . ASP A 1 89 ? 5.729 -2.380 -1.671 1.00 85.56 89 ASP A N 1
ATOM 751 C CA . ASP A 1 89 ? 6.127 -2.168 -3.059 1.00 85.56 89 ASP A CA 1
ATOM 752 C C . ASP A 1 89 ? 4.945 -1.804 -3.970 1.00 85.56 89 ASP A C 1
ATOM 754 O O . ASP A 1 89 ? 5.149 -1.284 -5.070 1.00 85.56 89 ASP A O 1
ATOM 758 N N . LEU A 1 90 ? 3.709 -1.978 -3.489 1.00 89.44 90 LEU A N 1
ATOM 759 C CA . LEU A 1 90 ? 2.503 -1.531 -4.181 1.00 89.44 90 LEU A CA 1
ATOM 760 C C . LEU A 1 90 ? 2.465 -0.013 -4.352 1.00 89.44 90 LEU A C 1
ATOM 762 O O . LEU A 1 90 ? 2.728 0.761 -3.428 1.00 89.44 90 LEU A O 1
ATOM 766 N N . THR A 1 91 ? 2.084 0.425 -5.550 1.00 89.00 91 THR A N 1
ATOM 767 C CA . THR A 1 91 ? 1.904 1.842 -5.886 1.00 89.00 91 THR A CA 1
ATOM 768 C C . THR A 1 91 ? 0.511 2.307 -5.508 1.00 89.00 91 THR A C 1
ATOM 770 O O . THR A 1 91 ? -0.490 1.855 -6.060 1.00 89.00 91 THR A O 1
ATOM 773 N N . PHE A 1 92 ? 0.469 3.204 -4.525 1.00 91.12 92 PHE A N 1
ATOM 774 C CA . PHE A 1 92 ? -0.741 3.825 -4.006 1.00 91.12 92 PHE A CA 1
ATOM 775 C C . PHE A 1 92 ? -1.019 5.135 -4.749 1.00 91.12 92 PHE A C 1
ATOM 777 O O . PHE A 1 92 ? -0.096 5.789 -5.219 1.00 91.12 92 PHE A O 1
ATOM 784 N N . GLU A 1 93 ? -2.288 5.504 -4.861 1.00 92.12 93 GLU A N 1
ATOM 785 C CA . GLU A 1 93 ? -2.759 6.812 -5.337 1.00 92.12 93 GLU A CA 1
ATOM 786 C C . GLU A 1 93 ? -3.203 7.681 -4.158 1.00 92.12 93 GLU A C 1
ATOM 788 O O . GLU A 1 93 ? -2.998 8.889 -4.149 1.00 92.12 93 GLU A O 1
ATOM 793 N N . SER A 1 94 ? -3.821 7.062 -3.152 1.00 93.12 94 SER A N 1
ATOM 794 C CA . SER A 1 94 ? -4.320 7.734 -1.954 1.00 93.12 94 SER A CA 1
ATOM 795 C C . SER A 1 94 ? -4.611 6.726 -0.846 1.00 93.12 94 SER A C 1
ATOM 797 O O . SER A 1 94 ? -4.657 5.512 -1.073 1.00 93.12 94 SER A O 1
ATOM 799 N N . ALA A 1 95 ? -4.846 7.239 0.356 1.00 94.88 95 ALA A N 1
ATOM 800 C CA . ALA A 1 95 ? -5.394 6.472 1.461 1.00 94.88 95 ALA A CA 1
ATOM 801 C C . ALA A 1 95 ? -6.392 7.327 2.241 1.00 94.88 95 ALA A C 1
ATOM 803 O O . ALA A 1 95 ? -6.268 8.547 2.297 1.00 94.88 95 ALA A O 1
ATOM 804 N N . SER A 1 96 ? -7.377 6.686 2.859 1.00 93.25 96 SER A N 1
ATOM 805 C CA . SER A 1 96 ? -8.365 7.360 3.700 1.00 93.25 96 SER A CA 1
ATOM 806 C C . SER A 1 96 ? -8.796 6.472 4.855 1.00 93.25 96 SER A C 1
ATOM 808 O O . SER A 1 96 ? -8.831 5.250 4.724 1.00 93.25 96 SER A O 1
ATOM 810 N N . ILE A 1 97 ? -9.169 7.092 5.969 1.00 93.25 97 ILE A N 1
ATOM 811 C CA . ILE A 1 97 ? -9.737 6.407 7.130 1.00 93.25 97 ILE A CA 1
ATOM 812 C C . ILE A 1 97 ? -11.216 6.776 7.203 1.00 93.25 97 ILE A C 1
ATOM 814 O O . ILE A 1 97 ? -11.567 7.956 7.191 1.00 93.25 97 ILE A O 1
ATOM 818 N N . ASP A 1 98 ? -12.082 5.772 7.269 1.00 89.75 98 ASP A N 1
ATOM 819 C CA . ASP A 1 98 ? -13.508 5.950 7.508 1.00 89.75 98 ASP A CA 1
ATOM 820 C C . ASP A 1 98 ? -13.963 5.219 8.778 1.00 89.75 98 ASP A C 1
ATOM 822 O O . ASP A 1 98 ? -13.169 4.626 9.504 1.00 89.75 98 ASP A O 1
ATOM 826 N N . GLU A 1 99 ? -15.258 5.296 9.074 1.00 86.06 99 GLU A N 1
ATOM 827 C CA . GLU A 1 99 ? -15.848 4.728 10.294 1.00 86.06 99 GLU A CA 1
ATOM 828 C C . GLU A 1 99 ? -15.753 3.201 10.369 1.00 86.06 99 GLU A C 1
ATOM 830 O O . GLU A 1 99 ? -15.877 2.646 11.457 1.00 86.06 99 GLU A O 1
ATOM 835 N N . LYS A 1 100 ? -15.523 2.515 9.241 1.00 86.56 100 LYS A N 1
ATOM 836 C CA . LYS A 1 100 ? -15.368 1.053 9.210 1.00 86.56 100 LYS A CA 1
ATOM 837 C C . LYS A 1 100 ? -13.913 0.619 9.079 1.00 86.56 100 LYS A C 1
ATOM 839 O O . LYS A 1 100 ? -13.650 -0.574 9.171 1.00 86.56 100 LYS A O 1
ATOM 844 N N . GLY A 1 101 ? -12.977 1.535 8.830 1.00 91.19 101 GLY A N 1
ATOM 845 C CA . GLY A 1 101 ? -11.552 1.229 8.863 1.00 91.19 101 GLY A CA 1
ATOM 846 C C . GLY A 1 101 ? -10.708 1.982 7.844 1.00 91.19 101 GLY A C 1
ATOM 847 O O . GLY A 1 101 ? -10.981 3.130 7.495 1.00 91.19 101 GLY A O 1
ATOM 848 N N . LEU A 1 102 ? -9.631 1.333 7.402 1.00 93.38 102 LEU A N 1
ATOM 849 C CA . LEU A 1 102 ? -8.643 1.912 6.495 1.00 93.38 102 LEU A CA 1
ATOM 850 C C . LEU A 1 102 ? -8.949 1.526 5.046 1.00 93.38 102 LEU A C 1
ATOM 852 O O . LEU A 1 102 ? -9.206 0.365 4.730 1.00 93.38 102 LEU A O 1
ATOM 856 N N . VAL A 1 103 ? -8.858 2.501 4.151 1.00 92.62 103 VAL A N 1
ATOM 857 C CA . VAL A 1 103 ? -9.034 2.330 2.711 1.00 92.62 103 VAL A CA 1
ATOM 858 C C . VAL A 1 103 ? -7.748 2.753 2.011 1.00 92.62 103 VAL A C 1
ATOM 860 O O . VAL A 1 103 ? -7.308 3.893 2.151 1.00 92.62 103 VAL A O 1
ATOM 863 N N . LEU A 1 104 ? -7.155 1.841 1.245 1.00 93.56 104 LEU A N 1
ATOM 864 C CA . LEU A 1 104 ? -5.996 2.096 0.394 1.00 93.56 104 LEU A CA 1
ATOM 865 C C . LEU A 1 104 ? -6.428 2.060 -1.066 1.00 93.56 104 LEU A C 1
ATOM 867 O O . LEU A 1 104 ? -7.019 1.078 -1.511 1.00 93.56 104 LEU A O 1
ATOM 871 N N . ASN A 1 105 ? -6.101 3.100 -1.825 1.00 92.00 105 ASN A N 1
ATOM 872 C CA . ASN A 1 105 ? -6.338 3.135 -3.262 1.00 92.00 105 ASN A CA 1
ATOM 873 C C . ASN A 1 105 ? -5.017 2.876 -3.982 1.00 92.00 105 ASN A C 1
ATOM 875 O O . ASN A 1 105 ? -4.057 3.629 -3.819 1.00 92.00 105 ASN A O 1
ATOM 879 N N . LEU A 1 106 ? -4.963 1.805 -4.767 1.00 91.62 106 LEU A N 1
ATOM 880 C CA . LEU A 1 106 ? -3.845 1.491 -5.646 1.00 91.62 106 LEU A CA 1
ATOM 881 C C . LEU A 1 106 ? -3.945 2.325 -6.922 1.00 91.62 106 LEU A C 1
ATOM 883 O O . LEU A 1 106 ? -5.012 2.396 -7.538 1.00 91.62 106 LEU A O 1
ATOM 887 N N . ALA A 1 107 ? -2.819 2.899 -7.336 1.00 89.81 107 ALA A N 1
ATOM 888 C CA . ALA A 1 107 ? -2.704 3.640 -8.585 1.00 89.81 107 ALA A CA 1
ATOM 889 C C . ALA A 1 107 ? -2.960 2.734 -9.796 1.00 89.81 107 ALA A C 1
ATOM 891 O O . ALA A 1 107 ? -2.874 1.510 -9.706 1.00 89.81 107 ALA A O 1
ATOM 892 N N . GLU A 1 108 ? -3.267 3.319 -10.949 1.00 88.62 108 GLU A N 1
ATOM 893 C CA . GLU A 1 108 ? -3.231 2.571 -12.208 1.00 88.62 108 GLU A CA 1
ATOM 894 C C . GLU A 1 108 ? -1.787 2.350 -12.661 1.00 88.62 108 GLU A C 1
ATOM 896 O O . GLU A 1 108 ? -0.926 3.203 -12.450 1.00 88.62 108 GLU A O 1
ATOM 901 N N . VAL A 1 109 ? -1.533 1.215 -13.310 1.00 86.06 109 VAL A N 1
ATOM 902 C CA . VAL A 1 109 ? -0.294 1.003 -14.070 1.00 86.06 109 VAL A CA 1
ATOM 903 C C . VAL A 1 109 ? -0.667 1.140 -15.534 1.00 86.06 109 VAL A C 1
ATOM 905 O O . VAL A 1 109 ? -1.418 0.320 -16.057 1.00 86.06 109 VAL A O 1
ATOM 908 N N . ASN A 1 110 ? -0.183 2.194 -16.182 1.00 86.38 110 ASN A N 1
ATOM 909 C CA . ASN A 1 110 ? -0.410 2.437 -17.601 1.00 86.38 110 ASN A CA 1
ATOM 910 C C . ASN A 1 110 ? 0.928 2.713 -18.280 1.00 86.38 110 ASN A C 1
ATOM 912 O O . ASN A 1 110 ? 1.413 3.846 -18.292 1.00 86.38 110 ASN A O 1
ATOM 916 N N . ASP A 1 111 ? 1.524 1.657 -18.824 1.00 83.56 111 ASP A N 1
ATOM 917 C CA . ASP A 1 111 ? 2.799 1.736 -19.519 1.00 83.56 111 ASP A CA 1
ATOM 918 C C . ASP A 1 111 ? 2.593 1.496 -21.019 1.00 83.56 111 ASP A C 1
ATOM 920 O O . ASP A 1 111 ? 2.335 0.380 -21.483 1.00 83.56 111 ASP A O 1
ATOM 924 N N . GLN A 1 112 ? 2.711 2.578 -21.791 1.00 81.38 112 GLN A N 1
ATOM 925 C CA . GLN A 1 112 ? 2.549 2.551 -23.244 1.00 81.38 112 GLN A CA 1
ATOM 926 C C . GLN A 1 112 ? 3.672 1.781 -23.949 1.00 81.38 112 GLN A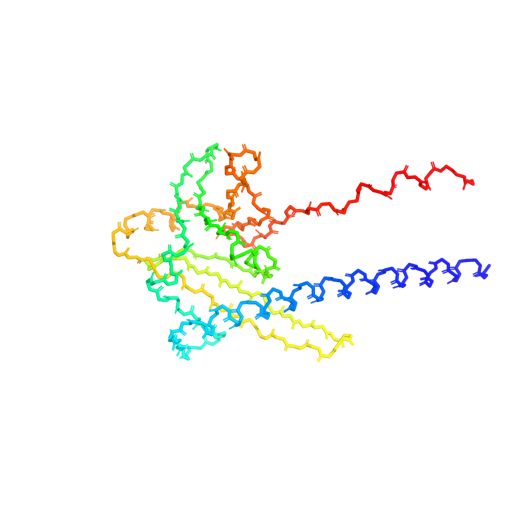 C 1
ATOM 928 O O . GLN A 1 112 ? 3.424 1.178 -24.994 1.00 81.38 112 GLN A O 1
ATOM 933 N N . LEU A 1 113 ? 4.890 1.783 -23.392 1.00 81.94 113 LEU A N 1
ATOM 934 C CA . LEU A 1 113 ? 6.041 1.093 -23.975 1.00 81.94 113 LEU A CA 1
ATOM 935 C C . LEU A 1 113 ? 5.826 -0.422 -23.929 1.00 81.94 113 LEU A C 1
ATOM 937 O O . LEU A 1 113 ? 6.072 -1.112 -24.918 1.00 81.94 113 LEU A O 1
ATOM 941 N N . PHE A 1 114 ? 5.310 -0.922 -22.806 1.00 80.06 114 PHE A N 1
ATOM 942 C CA . PHE A 1 114 ? 5.036 -2.347 -22.609 1.00 80.06 114 PHE A CA 1
ATOM 943 C C . PHE A 1 114 ? 3.613 -2.774 -23.000 1.00 80.06 114 PHE A C 1
ATOM 945 O O . PHE A 1 114 ? 3.287 -3.953 -22.878 1.00 80.06 114 PHE A O 1
ATOM 952 N N . LYS A 1 115 ? 2.768 -1.852 -23.492 1.00 85.50 115 LYS A N 1
ATOM 953 C CA . LYS A 1 115 ? 1.335 -2.089 -23.774 1.00 85.50 115 LYS A CA 1
ATOM 954 C C . LYS A 1 115 ? 0.609 -2.726 -22.583 1.00 85.50 115 LYS A C 1
ATOM 956 O O . LYS A 1 115 ? -0.223 -3.618 -22.747 1.00 85.50 115 LYS A O 1
ATOM 961 N N . LEU A 1 116 ? 0.954 -2.275 -21.384 1.00 82.56 116 LEU A N 1
ATOM 962 C CA . LEU A 1 116 ? 0.462 -2.818 -20.130 1.00 82.56 116 LEU A CA 1
ATOM 963 C C . LEU A 1 116 ? -0.534 -1.841 -19.515 1.00 82.56 116 LEU A C 1
ATOM 965 O O . LEU A 1 116 ? -0.206 -0.679 -19.277 1.00 82.56 116 LEU A O 1
ATOM 969 N N . TYR A 1 117 ? -1.729 -2.340 -19.213 1.00 84.19 117 TYR A N 1
ATOM 970 C CA . TYR A 1 117 ? -2.731 -1.608 -18.453 1.00 84.19 117 TYR A CA 1
ATOM 971 C C . TYR A 1 117 ? -3.235 -2.456 -17.289 1.00 84.19 117 TYR A C 1
ATOM 973 O O . TYR A 1 117 ? -3.705 -3.578 -17.487 1.00 84.19 117 TYR A O 1
ATOM 981 N N . ILE A 1 118 ? -3.163 -1.902 -16.082 1.00 83.94 118 ILE A N 1
ATOM 982 C CA . ILE A 1 118 ? -3.767 -2.455 -14.873 1.00 83.94 118 ILE A CA 1
ATOM 983 C C . ILE A 1 118 ? -4.597 -1.353 -14.231 1.00 83.94 118 ILE A C 1
ATOM 985 O O . ILE A 1 118 ? -4.074 -0.291 -13.881 1.00 83.94 118 ILE A O 1
ATOM 989 N N . SER A 1 119 ? -5.892 -1.616 -14.066 1.00 83.38 119 SER A N 1
ATOM 990 C CA . SER A 1 119 ? -6.815 -0.661 -13.466 1.00 83.38 119 SER A CA 1
ATOM 991 C C . SER A 1 119 ? -6.462 -0.364 -12.008 1.00 83.38 119 SER A C 1
ATOM 993 O O . SER A 1 119 ? -5.849 -1.172 -11.298 1.00 83.38 119 SER A O 1
ATOM 995 N N . ARG A 1 120 ? -6.910 0.804 -11.543 1.00 87.25 120 ARG A N 1
ATOM 996 C CA . ARG A 1 120 ? -6.935 1.135 -10.117 1.00 87.25 120 ARG A CA 1
ATOM 997 C C . ARG A 1 120 ? -7.760 0.091 -9.350 1.00 87.25 120 ARG A C 1
ATOM 999 O O . ARG A 1 120 ? -8.721 -0.482 -9.870 1.00 87.25 120 ARG A O 1
ATOM 1006 N N . MET A 1 121 ? -7.391 -0.123 -8.096 1.00 86.12 121 MET A N 1
ATOM 1007 C CA . MET A 1 121 ? -8.032 -1.076 -7.190 1.00 86.12 121 MET A CA 1
ATOM 1008 C C . MET A 1 121 ? -8.076 -0.468 -5.796 1.00 86.12 121 MET A C 1
ATOM 1010 O O . MET A 1 121 ? -7.155 0.246 -5.408 1.00 86.12 121 MET A O 1
ATOM 1014 N N . GLN A 1 122 ? -9.123 -0.756 -5.035 1.00 88.94 122 GLN A N 1
ATOM 1015 C CA . GLN A 1 122 ? -9.237 -0.313 -3.653 1.00 88.94 122 GLN A CA 1
ATOM 1016 C C . GLN A 1 122 ? -9.149 -1.515 -2.713 1.00 88.94 122 GLN A C 1
ATOM 1018 O O . GLN A 1 122 ? -9.855 -2.502 -2.902 1.00 88.94 122 GLN A O 1
ATOM 1023 N N . ILE A 1 123 ? -8.312 -1.423 -1.682 1.00 89.50 123 ILE A N 1
ATOM 1024 C CA . ILE A 1 123 ? -8.210 -2.414 -0.608 1.00 89.50 123 ILE A CA 1
ATOM 1025 C C . ILE A 1 123 ? -8.793 -1.791 0.655 1.00 89.50 123 ILE A C 1
ATOM 1027 O O . ILE A 1 123 ? -8.354 -0.727 1.092 1.00 89.50 123 ILE A O 1
ATOM 1031 N N . ARG A 1 124 ? -9.784 -2.453 1.247 1.00 90.69 124 ARG A N 1
ATOM 1032 C CA . ARG A 1 124 ? -10.458 -1.993 2.460 1.00 90.69 124 ARG A CA 1
ATOM 1033 C C . ARG A 1 124 ? -10.191 -2.946 3.617 1.00 90.69 124 ARG A C 1
ATOM 1035 O O . ARG A 1 124 ? -10.626 -4.095 3.590 1.00 90.69 124 ARG A O 1
ATOM 1042 N N . PHE A 1 125 ? -9.540 -2.429 4.649 1.00 91.12 125 PHE A N 1
ATOM 1043 C CA . PHE A 1 125 ? -9.326 -3.092 5.929 1.00 91.12 125 PHE A CA 1
ATOM 1044 C C . PHE A 1 125 ? -10.514 -2.755 6.826 1.00 91.12 125 PHE A C 1
ATOM 1046 O O . PHE A 1 125 ? -10.566 -1.671 7.407 1.00 91.12 125 PHE A O 1
ATOM 1053 N N . ASN A 1 126 ? -11.496 -3.656 6.881 1.00 88.25 126 ASN A N 1
ATOM 1054 C CA . ASN A 1 126 ? -12.638 -3.490 7.773 1.00 88.25 126 ASN A CA 1
ATOM 1055 C C . ASN A 1 126 ? -12.214 -3.862 9.189 1.00 88.25 126 ASN A C 1
ATOM 1057 O O . ASN A 1 126 ? -11.865 -5.008 9.452 1.00 88.25 126 ASN A O 1
ATOM 1061 N N . LEU A 1 127 ? -12.226 -2.879 10.074 1.00 86.50 127 LEU A N 1
ATOM 1062 C CA . LEU A 1 127 ? -11.865 -3.044 11.470 1.00 86.50 127 LEU A CA 1
ATOM 1063 C C . LEU A 1 127 ? -13.126 -3.242 12.303 1.00 86.50 127 LEU A C 1
ATOM 1065 O O . LEU A 1 127 ? -14.174 -2.668 12.003 1.00 86.50 127 LEU A O 1
ATOM 1069 N N . ASP A 1 128 ? -13.004 -4.052 13.350 1.00 83.50 128 ASP A N 1
ATOM 1070 C CA . ASP A 1 128 ? -14.116 -4.359 14.242 1.00 83.50 128 ASP A CA 1
ATOM 1071 C C . ASP A 1 128 ? -14.609 -3.112 14.994 1.00 83.50 128 ASP A C 1
ATOM 1073 O O . ASP A 1 128 ? -13.866 -2.152 15.222 1.00 83.50 128 ASP A O 1
ATOM 1077 N N . GLU A 1 129 ? -15.865 -3.153 15.450 1.00 81.06 129 GLU A N 1
ATOM 1078 C CA . GLU A 1 129 ? -16.532 -2.046 16.157 1.00 81.06 129 GLU A CA 1
ATOM 1079 C C . GLU A 1 129 ? -15.790 -1.595 17.424 1.00 81.06 129 GLU A C 1
ATOM 1081 O O . GLU A 1 129 ? -15.877 -0.434 17.818 1.00 81.06 129 GLU A O 1
ATOM 1086 N N . ILE A 1 130 ? -14.976 -2.474 18.017 1.00 84.31 130 ILE A N 1
ATOM 1087 C CA . ILE A 1 130 ? -14.101 -2.162 19.159 1.00 84.31 130 ILE A CA 1
ATOM 1088 C C . ILE A 1 130 ? -13.135 -1.007 18.826 1.00 84.31 130 ILE A C 1
ATOM 1090 O O . ILE A 1 130 ? -12.686 -0.278 19.713 1.00 84.31 130 ILE A O 1
ATOM 1094 N N . HIS A 1 131 ? -12.817 -0.800 17.546 1.00 83.00 131 HIS A N 1
ATOM 1095 C CA . HIS A 1 131 ? -11.955 0.281 17.075 1.00 83.00 131 HIS A CA 1
ATOM 1096 C C . HIS A 1 131 ? -12.715 1.535 16.616 1.00 83.00 131 HIS A C 1
ATOM 1098 O O . HIS A 1 131 ? -12.064 2.516 16.251 1.00 83.00 131 HIS A O 1
ATOM 1104 N N . ALA A 1 132 ? -14.051 1.559 16.666 1.00 84.25 132 ALA A N 1
ATOM 1105 C CA . ALA A 1 132 ? -14.871 2.631 16.093 1.00 84.25 132 ALA A CA 1
ATOM 1106 C C . ALA A 1 132 ? -14.548 4.028 16.657 1.00 84.25 132 ALA A C 1
ATOM 1108 O O . ALA A 1 132 ? -14.417 4.989 15.894 1.00 84.25 132 ALA A O 1
ATOM 1109 N N . GLU A 1 133 ? -14.348 4.160 17.973 1.00 83.75 133 GLU A N 1
ATOM 1110 C CA . GLU A 1 133 ? -13.976 5.445 18.590 1.00 83.75 133 GLU A CA 1
ATOM 1111 C C . GLU A 1 133 ? -12.604 5.933 18.106 1.00 83.75 133 GLU A C 1
ATOM 1113 O O . GLU A 1 133 ? -12.442 7.094 17.718 1.00 83.75 133 GLU A O 1
ATOM 1118 N N . ARG A 1 134 ? -11.618 5.026 18.055 1.00 85.50 134 ARG A N 1
ATOM 1119 C CA . ARG A 1 134 ? -10.266 5.334 17.565 1.00 85.50 134 ARG A CA 1
ATOM 1120 C C . ARG A 1 134 ? -10.285 5.724 16.093 1.00 85.50 134 ARG A C 1
ATOM 1122 O O . ARG A 1 134 ? -9.571 6.644 15.710 1.00 85.50 134 ARG A O 1
ATOM 1129 N N . LEU A 1 135 ? -11.107 5.062 15.282 1.00 88.19 135 LEU A N 1
ATOM 1130 C CA . LEU A 1 135 ? -11.268 5.374 13.862 1.00 88.19 135 LEU A CA 1
ATOM 1131 C C . LEU A 1 135 ? -11.961 6.708 13.640 1.00 88.19 135 LEU A C 1
ATOM 1133 O O . LEU A 1 135 ? -11.531 7.476 12.787 1.00 88.19 135 LEU A O 1
ATOM 1137 N N . THR A 1 136 ? -12.976 7.023 14.441 1.00 88.31 136 THR A N 1
ATOM 1138 C CA . THR A 1 136 ? -13.654 8.324 14.392 1.00 88.31 136 THR A CA 1
ATOM 1139 C C . THR A 1 136 ? -12.678 9.456 14.708 1.00 88.31 136 THR A C 1
ATOM 1141 O O . THR A 1 136 ? -12.653 10.472 14.011 1.00 88.31 136 THR A O 1
ATOM 1144 N N . HIS A 1 137 ? -11.825 9.265 15.718 1.00 87.94 137 HIS A N 1
ATOM 1145 C CA . HIS A 1 137 ? -10.775 10.221 16.052 1.00 87.94 137 HIS A CA 1
ATOM 1146 C C . HIS A 1 137 ? -9.715 10.308 14.939 1.00 87.94 137 HIS A C 1
ATOM 1148 O O . HIS A 1 137 ? -9.443 11.390 14.422 1.00 87.94 137 HIS A O 1
ATOM 1154 N N . ALA A 1 138 ? -9.171 9.172 14.495 1.00 88.50 138 ALA A N 1
ATOM 1155 C CA . ALA A 1 138 ? -8.156 9.123 13.445 1.00 88.50 138 ALA A CA 1
ATOM 1156 C C . ALA A 1 138 ? -8.650 9.732 12.122 1.00 88.50 138 ALA A C 1
ATOM 1158 O O . ALA A 1 138 ? -7.924 10.502 11.506 1.00 88.50 138 ALA A O 1
ATOM 1159 N N . LYS A 1 139 ? -9.901 9.484 11.720 1.00 90.62 139 LYS A N 1
ATOM 1160 C CA . LYS A 1 139 ? -10.537 10.106 10.545 1.00 90.62 139 LYS A CA 1
ATOM 1161 C C . LYS A 1 139 ? -10.487 11.634 10.592 1.00 90.62 139 LYS A C 1
ATOM 1163 O O . LYS A 1 139 ? -10.332 12.273 9.557 1.00 90.62 139 LYS A O 1
ATOM 1168 N N . LYS A 1 140 ? -10.655 12.227 11.776 1.00 89.62 140 LYS A N 1
ATOM 1169 C CA . LYS A 1 140 ? -10.706 13.684 11.941 1.00 89.62 140 LYS A CA 1
ATOM 1170 C C . LYS A 1 140 ? -9.320 14.316 12.028 1.00 89.62 140 LYS A C 1
ATOM 1172 O O . LYS A 1 140 ? -9.139 15.447 11.579 1.00 89.62 140 LYS A O 1
ATOM 1177 N N . TYR A 1 141 ? -8.371 13.614 12.633 1.00 89.81 141 TYR A N 1
ATOM 1178 C CA . TYR A 1 141 ? -7.150 14.251 13.099 1.00 89.81 141 TYR A CA 1
ATOM 1179 C C . TYR A 1 141 ? -5.852 13.623 12.561 1.00 89.81 141 TYR A C 1
ATOM 1181 O O . TYR A 1 141 ? -4.859 14.344 12.441 1.00 89.81 141 TYR A O 1
ATOM 1189 N N . ALA A 1 142 ? -5.853 12.353 12.130 1.00 90.19 142 ALA A N 1
ATOM 1190 C CA . ALA A 1 142 ? -4.672 11.725 11.539 1.00 90.19 142 ALA A CA 1
ATOM 1191 C C . ALA A 1 142 ? -4.273 12.43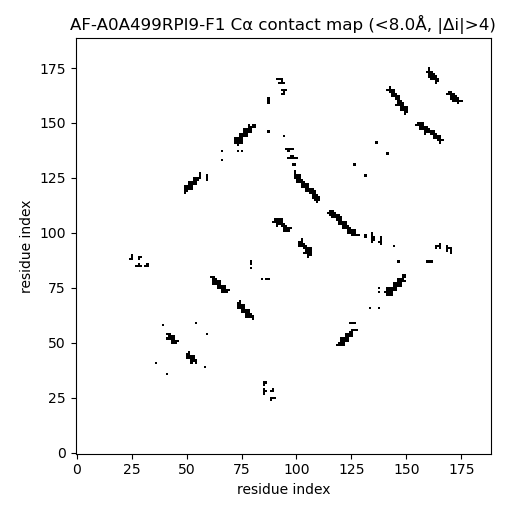5 10.238 1.00 90.19 142 ALA A C 1
ATOM 1193 O O . ALA A 1 142 ? -5.069 12.576 9.310 1.00 90.19 142 ALA A O 1
ATOM 1194 N N . LYS A 1 143 ? -3.014 12.870 10.169 1.00 91.69 143 LYS A N 1
ATOM 1195 C CA . LYS A 1 143 ? -2.455 13.604 9.022 1.00 91.69 143 LYS A CA 1
ATOM 1196 C C . LYS A 1 143 ? -1.649 12.714 8.095 1.00 91.69 143 LYS A C 1
ATOM 1198 O O . LYS A 1 143 ? -1.499 13.015 6.914 1.00 91.69 143 LYS A O 1
ATOM 1203 N N . GLU A 1 144 ? -1.127 11.615 8.623 1.00 91.94 144 GLU A N 1
ATOM 1204 C CA . GLU A 1 144 ? -0.243 10.720 7.893 1.00 91.94 144 GLU A CA 1
ATOM 1205 C C . GLU A 1 144 ? -0.573 9.262 8.216 1.00 91.94 144 GLU A C 1
ATOM 1207 O O . GLU A 1 144 ? -0.712 8.881 9.380 1.00 91.94 144 GLU A O 1
ATOM 1212 N N . LEU A 1 145 ? -0.662 8.442 7.173 1.00 93.31 145 LEU A N 1
ATOM 1213 C CA . LEU A 1 145 ? -0.604 6.992 7.263 1.00 93.31 145 LEU A CA 1
ATOM 1214 C C . LEU A 1 145 ? 0.846 6.552 7.071 1.00 93.31 145 LEU A C 1
ATOM 1216 O O . LEU A 1 145 ? 1.463 6.885 6.061 1.00 93.31 145 LEU A O 1
ATOM 1220 N N . VAL A 1 146 ? 1.386 5.782 8.010 1.00 92.19 146 VAL A N 1
ATOM 1221 C CA . VAL A 1 146 ? 2.776 5.315 7.982 1.00 92.19 146 VAL A CA 1
ATOM 1222 C C . VAL A 1 146 ? 2.818 3.799 8.032 1.00 92.19 146 VAL A C 1
ATOM 1224 O O . VAL A 1 146 ? 2.254 3.176 8.931 1.00 92.19 146 VAL A O 1
ATOM 1227 N N . PHE A 1 147 ? 3.539 3.206 7.087 1.00 91.56 147 PHE A N 1
ATOM 1228 C CA . PHE A 1 147 ? 3.753 1.769 7.065 1.00 91.56 147 PHE A CA 1
ATOM 1229 C C . PHE A 1 147 ? 4.981 1.465 7.921 1.00 91.56 147 PHE A C 1
ATOM 1231 O O . PHE A 1 147 ? 6.058 2.053 7.744 1.00 91.56 147 PHE A O 1
ATOM 1238 N N . ILE A 1 148 ? 4.814 0.547 8.865 1.00 90.06 148 ILE A N 1
ATOM 1239 C CA . ILE A 1 148 ? 5.858 0.107 9.787 1.00 90.06 148 ILE A CA 1
ATOM 1240 C C . ILE A 1 148 ? 6.029 -1.407 9.691 1.00 90.06 148 ILE A C 1
ATOM 1242 O O . ILE A 1 148 ? 5.096 -2.126 9.357 1.00 90.06 148 ILE A O 1
ATOM 1246 N N . GLN A 1 149 ? 7.227 -1.896 9.982 1.00 88.31 149 GLN A N 1
ATOM 1247 C CA . GLN A 1 149 ? 7.528 -3.322 10.052 1.00 88.31 149 GLN A CA 1
ATOM 1248 C C . GLN A 1 149 ? 8.500 -3.566 11.195 1.00 88.31 149 GLN A C 1
ATOM 1250 O O . GLN A 1 149 ? 9.377 -2.744 11.487 1.00 88.31 149 GLN A O 1
ATOM 1255 N N . TYR A 1 150 ? 8.356 -4.713 11.844 1.00 85.00 150 TYR A N 1
ATOM 1256 C CA . TYR A 1 150 ? 9.318 -5.160 12.835 1.00 85.00 150 TYR A CA 1
ATOM 1257 C C . TYR A 1 150 ? 10.586 -5.690 12.154 1.00 85.00 150 TYR A C 1
ATOM 1259 O O . TYR A 1 150 ? 10.528 -6.563 11.289 1.00 85.00 150 TYR A O 1
ATOM 1267 N N . ASN A 1 151 ? 11.740 -5.156 12.549 1.00 83.00 151 ASN A N 1
ATOM 1268 C CA . ASN A 1 151 ? 13.043 -5.641 12.122 1.00 83.00 151 ASN A CA 1
ATOM 1269 C C . ASN A 1 151 ? 13.605 -6.605 13.180 1.00 83.00 151 ASN A C 1
ATOM 1271 O O . ASN A 1 151 ? 14.060 -6.134 14.230 1.00 83.00 151 ASN A O 1
ATOM 1275 N N . PRO A 1 152 ? 13.658 -7.921 12.901 1.00 82.38 152 PRO A N 1
ATOM 1276 C CA . PRO A 1 152 ? 14.162 -8.896 13.862 1.00 82.38 152 PRO A CA 1
ATOM 1277 C C . PRO A 1 152 ? 15.657 -8.721 14.157 1.00 82.38 152 PRO A C 1
ATOM 1279 O O . PRO A 1 152 ? 16.087 -8.957 15.280 1.00 82.38 152 PRO A O 1
ATOM 1282 N N . GLN A 1 153 ? 16.457 -8.237 13.199 1.00 83.81 153 GLN A N 1
ATOM 1283 C CA . GLN A 1 153 ? 17.903 -8.052 13.385 1.00 83.81 153 GLN A CA 1
ATOM 1284 C C . GLN A 1 153 ? 18.229 -6.921 14.364 1.00 83.81 153 GLN A C 1
ATOM 1286 O O . GLN A 1 153 ? 19.232 -6.975 15.069 1.00 83.81 153 GLN A O 1
ATOM 1291 N N . LYS A 1 154 ? 17.395 -5.876 14.386 1.00 84.19 154 LYS A N 1
ATOM 1292 C CA . LYS A 1 154 ? 17.559 -4.719 15.280 1.00 84.19 154 LYS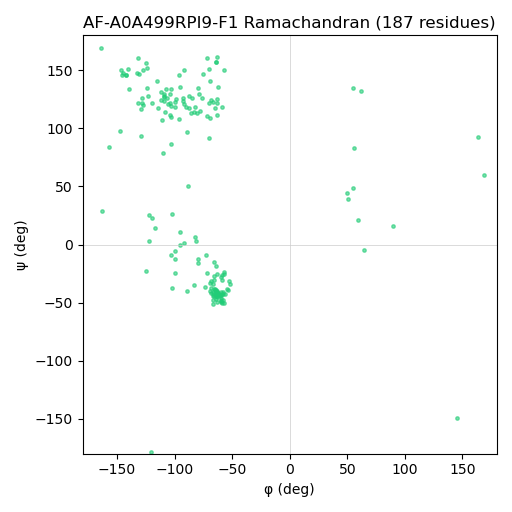 A CA 1
ATOM 1293 C C . LYS A 1 154 ? 16.660 -4.784 16.511 1.00 84.19 154 LYS A C 1
ATOM 1295 O O . LYS A 1 154 ? 16.773 -3.914 17.366 1.00 84.19 154 LYS A O 1
ATOM 1300 N N . ASN A 1 155 ? 15.772 -5.778 16.580 1.00 83.62 155 ASN A N 1
ATOM 1301 C CA . ASN A 1 155 ? 14.720 -5.902 17.584 1.00 83.62 155 ASN A CA 1
ATOM 1302 C C . ASN A 1 155 ? 13.900 -4.605 17.754 1.00 83.62 155 ASN A C 1
ATOM 1304 O O . ASN A 1 155 ? 13.664 -4.137 18.866 1.00 83.62 155 ASN A O 1
ATOM 1308 N N . GLN A 1 156 ? 13.526 -3.970 16.640 1.00 85.06 156 GLN A N 1
ATOM 1309 C CA . GLN A 1 156 ? 12.879 -2.652 16.634 1.00 85.06 156 GLN A CA 1
ATOM 1310 C C . GLN A 1 156 ? 11.843 -2.537 15.517 1.00 85.06 156 GLN A C 1
ATOM 1312 O O . GLN A 1 156 ? 12.028 -3.076 14.427 1.00 85.06 156 GLN A O 1
ATOM 1317 N N . VAL A 1 157 ? 10.777 -1.775 15.771 1.00 82.75 157 VAL A N 1
ATOM 1318 C CA . VAL A 1 157 ? 9.814 -1.358 14.743 1.00 82.75 157 VAL A CA 1
ATOM 1319 C C . VAL A 1 157 ? 10.409 -0.201 13.946 1.00 82.75 157 VAL A C 1
ATOM 1321 O O . VAL A 1 157 ? 10.887 0.777 14.517 1.00 82.75 157 VAL A O 1
ATOM 1324 N N . MET A 1 158 ? 10.393 -0.311 12.621 1.00 84.19 158 MET A N 1
ATOM 1325 C CA . MET A 1 158 ? 10.935 0.697 11.713 1.00 84.19 158 MET A CA 1
ATOM 1326 C C . MET A 1 158 ? 9.898 1.091 10.666 1.00 84.19 158 MET A C 1
ATOM 1328 O O . MET A 1 158 ? 9.106 0.261 10.227 1.00 84.19 158 MET A O 1
ATOM 1332 N N . ASN A 1 159 ? 9.962 2.334 10.188 1.00 81.88 159 ASN A N 1
ATOM 1333 C CA . ASN A 1 159 ? 9.201 2.742 9.010 1.00 81.88 159 ASN A CA 1
ATOM 1334 C C . ASN A 1 159 ? 9.750 2.001 7.788 1.00 81.88 159 ASN A C 1
ATOM 1336 O O . ASN A 1 159 ? 10.929 2.157 7.455 1.00 81.88 159 ASN A O 1
ATOM 1340 N N . VAL A 1 160 ? 8.888 1.264 7.092 1.00 72.94 160 VAL A N 1
ATOM 1341 C CA . VAL A 1 160 ? 9.236 0.515 5.866 1.00 72.94 160 VAL A CA 1
ATOM 1342 C C . VAL A 1 160 ? 9.238 1.364 4.613 1.00 72.94 160 VAL A C 1
ATOM 1344 O O . VAL A 1 160 ? 9.486 0.884 3.514 1.00 72.94 160 VAL A O 1
ATOM 1347 N N . GLY A 1 161 ? 9.072 2.668 4.801 1.00 71.56 161 GLY A N 1
ATOM 1348 C CA . GLY A 1 161 ? 9.373 3.624 3.765 1.00 71.56 161 GLY A CA 1
ATOM 1349 C C . GLY A 1 161 ? 8.209 3.922 2.850 1.00 71.56 161 GLY A C 1
ATOM 1350 O O . GLY A 1 161 ? 8.474 4.530 1.836 1.00 71.56 161 GLY A O 1
ATOM 1351 N N . VAL A 1 162 ? 6.967 3.587 3.195 1.00 86.19 162 VAL A N 1
ATOM 1352 C CA . VAL A 1 162 ? 5.787 4.217 2.590 1.00 86.19 162 VAL A CA 1
ATOM 1353 C C . VAL A 1 162 ? 5.104 5.061 3.657 1.00 86.19 162 VAL A C 1
ATOM 1355 O O . VAL A 1 162 ? 4.771 4.564 4.737 1.00 86.19 162 VAL A O 1
ATOM 1358 N N . SER A 1 163 ? 4.914 6.343 3.367 1.00 90.25 163 SER A N 1
ATOM 1359 C CA . SER A 1 163 ? 3.958 7.170 4.092 1.00 90.25 163 SER A CA 1
ATOM 1360 C C . SER A 1 163 ? 3.068 7.939 3.130 1.00 90.25 163 SER A C 1
ATOM 1362 O O . SER A 1 163 ? 3.480 8.292 2.025 1.00 90.25 163 SER A O 1
ATOM 1364 N N . ILE A 1 164 ? 1.820 8.143 3.532 1.00 93.06 164 ILE A N 1
ATOM 1365 C CA . ILE A 1 164 ? 0.795 8.800 2.726 1.00 93.06 164 ILE A CA 1
ATOM 1366 C C . ILE A 1 164 ? 0.211 9.922 3.569 1.00 93.06 164 ILE A C 1
ATOM 1368 O O . ILE A 1 164 ? -0.327 9.677 4.649 1.00 93.06 164 ILE A O 1
ATOM 1372 N N . ASN A 1 165 ? 0.321 11.156 3.087 1.00 92.44 165 ASN A N 1
ATOM 1373 C CA . ASN A 1 165 ? -0.375 12.282 3.691 1.00 92.44 165 ASN A CA 1
ATOM 1374 C C . ASN A 1 165 ? -1.879 12.129 3.419 1.00 92.44 165 ASN A C 1
ATOM 1376 O O . ASN A 1 165 ? -2.293 12.050 2.267 1.00 92.44 165 ASN A O 1
ATOM 1380 N N . LEU A 1 166 ? -2.687 12.077 4.474 1.00 92.00 166 LEU A N 1
ATOM 1381 C CA . LEU A 1 166 ? -4.125 11.809 4.383 1.00 92.00 166 LEU A CA 1
ATOM 1382 C C . LEU A 1 166 ? -4.950 13.043 3.978 1.00 92.00 166 LEU A C 1
ATOM 1384 O O . LEU A 1 166 ? -6.119 12.904 3.635 1.00 92.00 166 LEU A O 1
ATOM 1388 N N . GLU A 1 167 ? -4.366 14.244 3.995 1.00 89.12 167 GLU A N 1
ATOM 1389 C CA . GLU A 1 167 ? -5.047 15.486 3.602 1.00 89.12 167 GLU A CA 1
ATOM 1390 C C . GLU A 1 167 ? -4.912 15.776 2.106 1.00 89.12 167 GLU A C 1
ATOM 1392 O O . GLU A 1 167 ? -5.861 16.229 1.470 1.00 89.12 167 GLU A O 1
ATOM 1397 N N . ASN A 1 168 ? -3.727 15.533 1.542 1.00 90.69 168 ASN A N 1
ATOM 1398 C CA . ASN A 1 168 ? -3.412 15.871 0.152 1.00 90.69 168 ASN A CA 1
ATOM 1399 C C . ASN A 1 168 ? -2.971 14.673 -0.703 1.00 90.69 168 ASN A C 1
ATOM 1401 O O . ASN A 1 168 ? -2.638 14.858 -1.871 1.00 90.69 168 ASN A O 1
ATOM 1405 N N . ASN A 1 169 ? -2.967 13.461 -0.139 1.00 90.06 169 ASN A N 1
ATOM 1406 C CA . ASN A 1 169 ? -2.594 12.208 -0.804 1.00 90.06 169 ASN A CA 1
ATOM 1407 C C . ASN A 1 169 ? -1.161 12.166 -1.359 1.00 90.06 169 ASN A C 1
ATOM 1409 O O . ASN A 1 169 ? -0.842 11.340 -2.211 1.00 90.06 169 ASN A O 1
ATOM 1413 N N . THR A 1 170 ? -0.261 13.013 -0.851 1.00 90.94 170 THR A N 1
ATOM 1414 C CA . THR A 1 170 ? 1.158 12.938 -1.217 1.00 90.94 170 THR A CA 1
ATOM 1415 C C . THR A 1 170 ? 1.770 11.657 -0.654 1.00 90.94 170 THR A C 1
ATOM 1417 O O . THR A 1 170 ? 1.737 11.427 0.557 1.00 90.94 170 THR A O 1
ATOM 1420 N N . ILE A 1 171 ? 2.365 10.840 -1.526 1.00 90.25 171 ILE A N 1
ATOM 1421 C CA . ILE A 1 171 ? 3.025 9.585 -1.153 1.00 90.25 171 ILE A CA 1
ATOM 1422 C C . ILE A 1 171 ? 4.530 9.808 -1.067 1.00 90.25 171 ILE A C 1
ATOM 1424 O O . ILE A 1 171 ? 5.180 10.187 -2.040 1.00 90.25 171 ILE A O 1
ATOM 1428 N N . THR A 1 172 ? 5.099 9.521 0.097 1.00 88.44 172 THR A N 1
ATOM 1429 C CA . THR A 1 172 ? 6.543 9.538 0.311 1.00 88.44 172 THR A CA 1
ATOM 1430 C C . THR A 1 172 ? 7.056 8.111 0.346 1.00 88.44 172 THR A C 1
A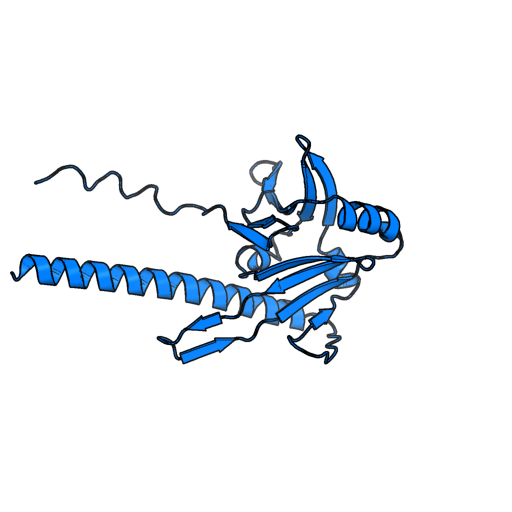TOM 1432 O O . THR A 1 172 ? 6.642 7.317 1.193 1.00 88.44 172 THR A O 1
ATOM 1435 N N . ARG A 1 173 ? 7.997 7.793 -0.552 1.00 81.38 173 ARG A N 1
ATOM 1436 C CA . ARG A 1 173 ? 8.753 6.542 -0.497 1.00 81.38 173 ARG A CA 1
ATOM 1437 C C . ARG A 1 173 ? 10.184 6.770 -0.017 1.00 81.38 173 ARG A C 1
ATOM 1439 O O . ARG A 1 173 ? 10.938 7.490 -0.668 1.00 81.38 173 ARG A O 1
ATOM 1446 N N . LYS A 1 174 ? 10.604 6.142 1.088 1.00 69.88 174 LYS A N 1
ATOM 1447 C CA . LYS A 1 174 ? 12.036 6.045 1.410 1.00 69.88 174 LYS A CA 1
ATOM 1448 C C . LYS A 1 174 ? 12.651 5.054 0.434 1.00 69.88 174 LYS A C 1
ATOM 1450 O O . LYS A 1 174 ? 12.389 3.859 0.518 1.00 69.88 174 LYS A O 1
ATOM 1455 N N . SER A 1 175 ? 13.484 5.546 -0.476 1.00 52.94 175 SER A N 1
ATOM 1456 C CA . SER A 1 175 ? 14.288 4.674 -1.321 1.00 52.94 175 SER A CA 1
ATOM 1457 C C . SER A 1 175 ? 15.244 3.869 -0.438 1.00 52.94 175 SER A C 1
ATOM 1459 O O . SER A 1 175 ? 16.179 4.395 0.171 1.00 52.94 175 SER A O 1
ATOM 1461 N N . SER A 1 176 ? 15.023 2.561 -0.347 1.00 43.91 176 SER A N 1
ATOM 1462 C CA . SER A 1 176 ? 16.057 1.643 0.111 1.00 43.91 176 SER A CA 1
ATOM 1463 C C . SER A 1 176 ? 17.125 1.567 -0.989 1.00 43.91 176 SER A C 1
ATOM 1465 O O . SER A 1 176 ? 17.011 0.782 -1.921 1.00 43.91 176 SER A O 1
ATOM 1467 N N . ASN A 1 177 ? 18.141 2.429 -0.897 1.00 43.47 177 ASN A N 1
ATOM 1468 C CA . ASN A 1 177 ? 19.383 2.410 -1.682 1.00 43.47 177 ASN A CA 1
ATOM 1469 C C . ASN A 1 177 ? 19.275 2.422 -3.221 1.00 43.47 177 ASN A C 1
ATOM 1471 O O . ASN A 1 177 ? 19.547 1.423 -3.874 1.00 43.47 177 ASN A O 1
ATOM 1475 N N . GLN A 1 178 ? 19.116 3.613 -3.797 1.00 37.06 178 GLN A N 1
ATOM 1476 C CA . GLN A 1 178 ? 19.769 4.030 -5.051 1.00 37.06 178 GLN A CA 1
ATOM 1477 C C . GLN A 1 178 ? 19.992 5.546 -4.895 1.00 37.06 178 GLN A C 1
ATOM 1479 O O . GLN A 1 178 ? 19.036 6.302 -4.897 1.00 37.06 178 GLN A O 1
ATOM 1484 N N . THR A 1 179 ? 21.148 6.081 -4.497 1.00 33.50 179 THR A N 1
ATOM 1485 C CA . THR A 1 179 ? 22.452 6.050 -5.169 1.00 33.50 179 THR A CA 1
ATOM 1486 C C . THR A 1 179 ? 23.597 6.271 -4.162 1.00 33.50 179 THR A C 1
ATOM 1488 O O . THR A 1 179 ? 24.157 7.361 -4.056 1.00 33.50 179 THR A O 1
ATOM 1491 N N . ALA A 1 180 ? 24.046 5.220 -3.477 1.00 36.75 180 ALA A N 1
ATOM 1492 C CA . ALA A 1 180 ? 25.399 5.174 -2.912 1.00 36.75 180 ALA A CA 1
ATOM 1493 C C . ALA A 1 180 ? 26.377 4.598 -3.954 1.00 36.75 180 ALA A C 1
ATOM 1495 O O . ALA A 1 180 ? 27.089 3.640 -3.680 1.00 36.75 180 ALA A O 1
ATOM 1496 N N . LYS A 1 181 ? 26.363 5.123 -5.191 1.00 37.28 181 LYS A N 1
ATOM 1497 C CA . LYS A 1 181 ? 27.334 4.751 -6.240 1.00 37.28 181 LYS A CA 1
ATOM 1498 C C . LYS A 1 181 ? 27.435 5.721 -7.427 1.00 37.28 181 LYS A C 1
ATOM 1500 O O . LYS A 1 181 ? 27.850 5.303 -8.487 1.00 37.28 181 LYS A O 1
ATOM 1505 N N . ASN A 1 182 ? 27.163 7.019 -7.251 1.00 38.22 182 ASN A N 1
ATOM 1506 C CA . ASN A 1 182 ? 27.493 8.038 -8.272 1.00 38.22 182 ASN A CA 1
ATOM 1507 C C . ASN A 1 182 ? 28.471 9.118 -7.775 1.00 38.22 182 ASN A C 1
ATOM 1509 O O . ASN A 1 182 ? 28.568 10.199 -8.345 1.00 38.22 182 ASN A O 1
ATOM 1513 N N . LYS A 1 183 ? 29.265 8.818 -6.736 1.00 36.31 183 LYS A N 1
ATOM 1514 C CA . LYS A 1 183 ? 30.369 9.690 -6.285 1.00 36.31 183 LYS A CA 1
ATOM 1515 C C . LYS A 1 183 ? 31.743 9.307 -6.864 1.00 36.31 183 LYS A C 1
ATOM 1517 O O . LYS A 1 183 ? 32.750 9.829 -6.406 1.00 36.31 183 LYS A O 1
ATOM 1522 N N . ARG A 1 184 ? 31.804 8.409 -7.861 1.00 39.81 184 ARG A N 1
ATOM 1523 C CA . ARG A 1 184 ? 33.061 7.921 -8.475 1.00 39.81 184 ARG A CA 1
ATOM 1524 C C . ARG A 1 184 ? 33.256 8.231 -9.968 1.00 39.81 184 ARG A C 1
ATOM 1526 O O . ARG A 1 184 ? 34.177 7.694 -10.560 1.00 39.81 184 ARG A O 1
ATOM 1533 N N . LEU A 1 185 ? 32.471 9.136 -10.556 1.00 41.66 185 LEU A N 1
ATOM 1534 C CA . LEU A 1 185 ? 32.705 9.631 -11.927 1.00 41.66 185 LEU A CA 1
ATOM 1535 C C . LEU A 1 185 ? 32.882 11.159 -12.011 1.00 41.66 185 LEU A C 1
ATOM 1537 O O . LEU A 1 185 ? 32.673 11.764 -13.053 1.00 41.66 185 LEU A O 1
ATOM 1541 N N . LYS A 1 186 ? 33.317 11.802 -10.920 1.00 39.12 186 LYS A N 1
ATOM 1542 C CA . LYS A 1 186 ? 33.949 13.130 -10.987 1.00 39.12 186 LYS A CA 1
ATOM 1543 C C . LYS A 1 186 ? 35.424 12.973 -10.652 1.00 39.12 186 LYS A C 1
ATOM 1545 O O . LYS A 1 186 ? 35.828 13.162 -9.510 1.00 39.12 186 LYS A O 1
ATOM 1550 N N . GLY A 1 187 ? 36.194 12.519 -11.632 1.00 40.09 187 GLY A N 1
ATOM 1551 C CA . GLY A 1 187 ? 37.619 12.261 -11.466 1.00 40.09 187 GLY A CA 1
ATOM 1552 C C . GLY A 1 187 ? 38.204 11.499 -12.643 1.00 40.09 187 GLY A C 1
ATOM 1553 O O . GLY A 1 187 ? 38.647 10.376 -12.455 1.00 40.09 187 GLY A O 1
ATOM 1554 N N . ALA A 1 188 ? 38.115 12.093 -13.832 1.00 37.72 188 ALA A N 1
ATOM 1555 C CA . ALA A 1 188 ? 39.002 11.926 -14.986 1.00 37.72 188 ALA A CA 1
ATOM 1556 C C . ALA A 1 188 ? 38.258 12.489 -16.200 1.00 37.72 188 ALA A C 1
ATOM 1558 O O . ALA A 1 188 ? 37.399 11.806 -16.748 1.00 37.72 188 ALA A O 1
ATOM 1559 N N . PHE A 1 189 ? 38.493 13.770 -16.478 1.00 37.81 189 PHE A N 1
ATOM 1560 C CA . PHE A 1 189 ? 38.758 14.416 -17.770 1.00 37.81 189 PHE A CA 1
ATOM 1561 C C . PHE A 1 189 ? 38.644 15.926 -17.556 1.00 37.81 189 PHE A C 1
ATOM 1563 O O . PHE A 1 189 ? 37.567 16.383 -17.110 1.00 37.81 189 PHE A O 1
#

Mean predicted aligned error: 9.09 Å

Foldseek 3Di:
DVVVVVVVVVVVVVVVVVVVVLVVLQVVLVVVVVVVCVVDDWDFDDDDFATETEDDPVRLVQWDWDWDCDPNATEIEIEQEPSNLSVLSFAWQAWAFDQQGIKTKGDWDCDPVVNDTDGIHIYHNGDDNVCRVVSVVCRVGHQKYFYWYQDPVVRDIDGSAWMAGRPPRDITGDDPDPDPDPPPPPDDD

Radius of gyration: 19.93 Å; Cα contacts (8 Å, |Δi|>4): 294; chains: 1; bounding box: 58×35×52 Å

Organism: NCBI:txid108980